Protein AF-A0A2M6V9J9-F1 (afdb_monomer)

Radius of gyration: 25.71 Å; Cα contacts (8 Å, |Δi|>4): 329; chains: 1; bounding box: 67×46×90 Å

Sequence (221 aa):
MDVNFDGIQDKMAWAGNDDGVLVWDKDHNHQITDASEFGFQTLKVDAQTDLEGLQALDTNGNGLLDAGDDKFAEFAVWQDANGNGKTDANEFKTLSELNIASINLKSDGQMRDAGTLLASSGSGESDAVVMGNAAFTRTDGSTGLVADAMLAYEPGRVAAAEADAQVAEVVRQALLFNQMCNTAPVSDAAALAFVPIETDVTVQDLLATASEASHQTLQAA

Mean predicted aligned error: 14.7 Å

pLDDT: mean 71.36, std 24.3, range [24.53, 98.25]

Secondary structure (DSSP, 8-state):
--SSSSSSPPEE----TTS-EEEE-SSSSS---SGGGT--GGGSTT--SHHHHHTTS-SS-SSEEETTSTTGGGEEEE--SSSSSS--TTTEEETTTTTEEEEE-------EE-----TT--S---SEEEEEEEEEEETTS-EEEEEEEEE-EE------SS--HHHHHHHHHHHHHHHHTT-------PPPPP--------TTSSS-SSS----------

Nearest PDB structures (foldseek):
  6sjw-assembly1_A  TM=7.292E-01  e=2.132E-10  Neisseria meningitidis NM95
  8i9p-assembly1_LT  TM=1.761E-01  e=3.041E+00  Thermochaetoides thermophila DSM 1495
  6ip6-assembly1_2S  TM=2.271E-01  e=3.438E+00  Homo sapiens
  6rm3-assembly1_LA0  TM=1.928E-01  e=3.041E+00  Vairimorpha necatrix

Foldseek 3Di:
DQAPPPPFDWAKQDDDLVDWQKFFQPVPPLKDDYPCRRQQQVCDPPRLFNLSSCCNQPPVNPQKLFPVTPRLQRMWIFRPNVPPPIGDPVRTGRCVNVQWGIWGSDWPQDKDQPADRPPPLPPRDGQKIFRGKTWIAGPVRDIDIDTGMDGHMDDGDDPDPDDDCVVNVVVVVVVVVSVVVPDDDDDDDDDDDDDDDDDDDDPPPPPPDDDDDDDDDDDDD

Solvent-accessible surface area (backbone atoms only — not comparable to full-atom values): 13928 Å² total; per-residue (Å²): 81,48,74,85,75,80,85,45,58,26,51,62,47,73,78,56,56,92,43,65,44,65,30,43,48,87,83,73,74,82,58,72,79,54,54,73,31,60,50,32,25,84,66,22,90,90,38,90,39,42,46,52,4,49,55,64,55,30,72,76,68,81,56,40,51,25,85,82,20,93,58,44,88,42,30,28,32,42,27,50,68,84,70,79,84,58,60,48,98,85,24,58,42,43,35,69,82,70,39,48,48,34,35,45,47,59,62,72,66,52,70,41,85,66,40,67,72,55,95,74,72,86,71,89,61,64,27,26,35,29,56,14,40,30,42,31,34,30,75,88,69,52,71,48,82,37,75,36,66,52,60,41,69,50,79,46,73,79,94,64,82,90,82,60,75,63,60,59,49,51,51,50,49,53,54,49,50,61,54,55,78,71,59,81,86,83,85,89,78,83,85,82,81,86,82,88,79,88,80,92,79,73,97,77,76,89,80,81,87,82,87,90,84,82,86,83,89,84,83,92,133

Structure (mmCIF, N/CA/C/O backbone):
data_AF-A0A2M6V9J9-F1
#
_entry.id   AF-A0A2M6V9J9-F1
#
loop_
_atom_site.group_PDB
_atom_site.id
_atom_site.type_symbol
_atom_site.label_atom_id
_atom_site.label_alt_id
_atom_site.label_comp_id
_atom_site.label_asym_id
_atom_site.label_entity_id
_a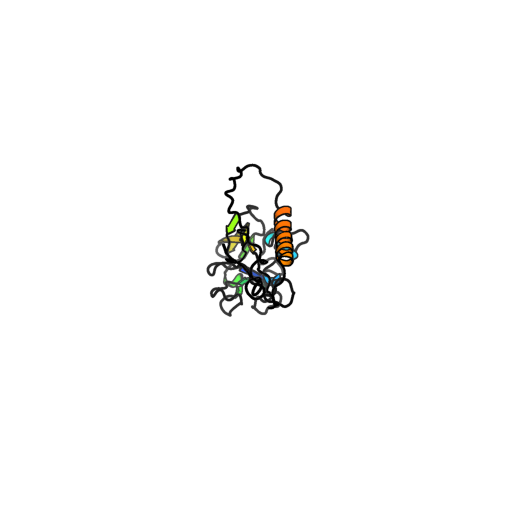tom_site.label_seq_id
_atom_site.pdbx_PDB_ins_code
_atom_site.Cartn_x
_atom_site.Cartn_y
_atom_site.Cartn_z
_atom_site.occupancy
_atom_site.B_iso_or_equiv
_atom_site.auth_seq_id
_atom_site.auth_comp_id
_atom_site.auth_asym_id
_atom_site.auth_atom_id
_atom_site.pdbx_PDB_model_num
ATOM 1 N N . MET A 1 1 ? 12.166 -6.062 -10.821 1.00 73.00 1 MET A N 1
ATOM 2 C CA . MET A 1 1 ? 11.203 -7.189 -10.747 1.00 73.00 1 MET A CA 1
ATOM 3 C C . MET A 1 1 ? 10.669 -7.424 -12.150 1.00 73.00 1 MET A C 1
ATOM 5 O O . MET A 1 1 ? 10.722 -6.481 -12.918 1.00 73.00 1 MET A O 1
ATOM 9 N N . ASP A 1 2 ? 10.239 -8.629 -12.514 1.00 73.19 2 ASP A N 1
ATOM 10 C CA . ASP A 1 2 ? 9.545 -8.849 -13.796 1.00 73.19 2 ASP A CA 1
ATOM 11 C C . ASP A 1 2 ? 8.076 -8.426 -13.626 1.00 73.19 2 ASP A C 1
ATOM 13 O O . ASP A 1 2 ? 7.335 -9.074 -12.888 1.00 73.19 2 ASP A O 1
ATOM 17 N N . VAL A 1 3 ? 7.696 -7.279 -14.191 1.00 71.81 3 VAL A N 1
ATOM 18 C CA . VAL A 1 3 ? 6.369 -6.661 -14.017 1.00 71.81 3 VAL A CA 1
ATOM 19 C C . VAL A 1 3 ? 5.414 -7.095 -15.129 1.00 71.81 3 VAL A C 1
ATOM 21 O O . VAL A 1 3 ? 4.202 -7.165 -14.918 1.00 71.81 3 VAL A O 1
ATOM 24 N N . ASN A 1 4 ? 5.940 -7.384 -16.320 1.00 71.44 4 ASN A N 1
ATOM 25 C CA . ASN A 1 4 ? 5.153 -7.715 -17.509 1.00 71.44 4 ASN A CA 1
ATOM 26 C C . ASN A 1 4 ? 5.132 -9.226 -17.839 1.00 71.44 4 ASN A C 1
ATOM 28 O O . ASN A 1 4 ? 4.486 -9.623 -18.813 1.00 71.44 4 ASN A O 1
ATOM 32 N N . PHE A 1 5 ? 5.782 -10.052 -17.014 1.00 73.12 5 PHE A N 1
ATOM 33 C CA . PHE A 1 5 ? 5.903 -11.505 -17.136 1.00 73.12 5 PHE A CA 1
ATOM 34 C C . PHE A 1 5 ? 6.632 -11.966 -18.411 1.00 73.12 5 PHE A C 1
ATOM 36 O O . PHE A 1 5 ? 6.321 -13.031 -18.958 1.00 73.12 5 PHE A O 1
ATOM 43 N N . ASP A 1 6 ? 7.592 -11.179 -18.906 1.00 72.12 6 ASP A N 1
ATOM 44 C CA . ASP A 1 6 ? 8.400 -11.522 -20.084 1.00 72.12 6 ASP A CA 1
ATOM 45 C C . ASP A 1 6 ? 9.686 -12.310 -19.753 1.00 72.12 6 ASP A C 1
ATOM 47 O O . ASP A 1 6 ? 10.391 -12.780 -20.656 1.00 72.12 6 ASP A O 1
ATOM 51 N N . GLY A 1 7 ? 9.959 -12.530 -18.463 1.00 76.94 7 GLY A N 1
ATOM 52 C CA . GLY A 1 7 ? 11.136 -13.228 -17.957 1.00 76.94 7 GLY A CA 1
ATOM 53 C C . GLY A 1 7 ? 12.376 -12.342 -17.798 1.00 76.94 7 GLY A C 1
ATOM 54 O O . GLY A 1 7 ? 13.457 -12.868 -17.504 1.00 76.94 7 GLY A O 1
ATOM 55 N N . ILE A 1 8 ? 12.260 -11.026 -17.990 1.00 75.88 8 ILE A N 1
ATOM 56 C CA . ILE A 1 8 ? 13.320 -10.028 -17.829 1.00 75.88 8 ILE A CA 1
ATOM 57 C C . ILE A 1 8 ? 12.978 -9.130 -16.631 1.00 75.88 8 ILE A C 1
ATOM 59 O O . ILE A 1 8 ? 11.826 -8.881 -16.310 1.00 75.88 8 ILE A O 1
ATOM 63 N N . GLN A 1 9 ? 13.995 -8.660 -15.904 1.00 75.75 9 GLN A N 1
ATOM 64 C CA . GLN A 1 9 ? 13.761 -7.725 -14.802 1.00 75.75 9 GLN A CA 1
ATOM 65 C C . GLN A 1 9 ? 13.597 -6.296 -15.313 1.00 75.75 9 GLN A C 1
ATOM 67 O O . GLN A 1 9 ? 14.500 -5.754 -15.953 1.00 75.75 9 GLN A O 1
ATOM 72 N N . ASP A 1 10 ? 12.498 -5.676 -14.906 1.00 70.62 10 ASP A N 1
ATOM 73 C CA . ASP A 1 10 ? 12.171 -4.281 -15.149 1.00 70.62 10 ASP A CA 1
ATOM 74 C C . ASP A 1 10 ? 12.655 -3.380 -14.011 1.00 70.62 10 ASP A C 1
ATOM 76 O O . ASP A 1 10 ? 12.812 -3.803 -12.851 1.00 70.62 10 ASP A O 1
ATOM 80 N N . LYS A 1 11 ? 12.858 -2.106 -14.353 1.00 73.44 11 LYS A N 1
ATOM 81 C CA . LYS A 1 11 ? 13.157 -1.035 -13.404 1.00 73.44 11 LYS A CA 1
ATOM 82 C C . LYS A 1 11 ? 11.900 -0.210 -13.179 1.00 73.44 11 LYS A C 1
ATOM 84 O O . LYS A 1 11 ? 11.310 0.263 -14.135 1.00 73.44 11 LYS A O 1
ATOM 89 N N . MET A 1 12 ? 11.512 0.011 -11.933 1.00 70.81 12 MET A N 1
ATOM 90 C CA . MET A 1 12 ? 10.273 0.710 -11.593 1.00 70.81 12 MET A CA 1
ATOM 91 C C . MET A 1 12 ? 10.581 1.960 -10.768 1.00 70.81 12 MET A C 1
ATOM 93 O O . MET A 1 12 ? 11.545 1.971 -9.999 1.00 70.81 12 MET A O 1
ATOM 97 N N . ALA A 1 13 ? 9.788 3.017 -10.941 1.00 74.44 13 ALA A N 1
ATOM 98 C CA . ALA A 1 13 ? 9.744 4.112 -9.982 1.00 74.44 13 ALA A CA 1
ATOM 99 C C . ALA A 1 13 ? 9.260 3.562 -8.632 1.00 74.44 13 ALA A C 1
ATOM 101 O O . ALA A 1 13 ? 8.409 2.681 -8.594 1.00 74.44 13 ALA A O 1
ATOM 102 N N . TRP A 1 14 ? 9.808 4.045 -7.522 1.00 76.69 14 TRP A N 1
ATOM 103 C CA . TRP A 1 14 ? 9.491 3.491 -6.206 1.00 76.69 14 TRP A CA 1
ATOM 104 C C . TRP A 1 14 ? 9.275 4.583 -5.169 1.00 76.69 14 TRP A C 1
ATOM 106 O O . TRP A 1 14 ? 9.666 5.735 -5.375 1.00 76.69 14 TRP A O 1
ATOM 116 N N . ALA A 1 15 ? 8.647 4.206 -4.057 1.00 78.44 15 ALA A N 1
ATOM 117 C CA . ALA A 1 15 ? 8.543 5.066 -2.890 1.00 78.44 15 ALA A CA 1
ATOM 118 C C . ALA A 1 15 ? 9.944 5.431 -2.371 1.00 78.44 15 ALA A C 1
ATOM 120 O O . ALA A 1 15 ? 10.885 4.640 -2.468 1.00 78.44 15 ALA A O 1
ATOM 121 N N . GLY A 1 16 ? 10.084 6.642 -1.827 1.00 71.81 16 GLY A N 1
ATOM 122 C CA . GLY A 1 16 ? 11.332 7.054 -1.191 1.00 71.81 16 GLY A CA 1
ATOM 123 C C . GLY A 1 16 ? 11.620 6.229 0.065 1.00 71.81 16 GLY A C 1
ATOM 124 O O . GLY A 1 16 ? 10.713 5.667 0.667 1.00 71.81 16 GLY A O 1
ATOM 125 N N . ASN A 1 17 ? 12.878 6.204 0.507 1.00 75.88 17 ASN A N 1
ATOM 126 C CA . ASN A 1 17 ? 13.324 5.344 1.614 1.00 75.88 17 ASN A CA 1
ATOM 127 C C . ASN A 1 17 ? 12.640 5.648 2.965 1.00 75.88 17 ASN A C 1
ATOM 129 O O . ASN A 1 17 ? 12.696 4.821 3.872 1.00 75.88 17 ASN A O 1
ATOM 133 N N . ASP A 1 18 ? 12.027 6.825 3.121 1.00 74.88 18 ASP A N 1
ATOM 134 C CA . ASP A 1 18 ? 11.282 7.224 4.324 1.00 74.88 18 ASP A CA 1
ATOM 135 C C . ASP A 1 18 ? 9.790 6.838 4.267 1.00 74.88 18 ASP A C 1
ATOM 137 O O . ASP A 1 18 ? 9.112 6.859 5.298 1.00 74.88 18 ASP A O 1
ATOM 141 N N . ASP A 1 19 ? 9.296 6.455 3.088 1.00 80.88 19 ASP A N 1
ATOM 142 C CA . ASP A 1 19 ? 7.924 6.022 2.844 1.00 80.88 19 ASP A CA 1
ATOM 143 C C . ASP A 1 19 ? 7.838 4.490 2.778 1.00 80.88 19 ASP A C 1
ATOM 145 O O . ASP A 1 19 ? 8.819 3.784 2.546 1.00 80.88 19 ASP A O 1
ATOM 149 N N . GLY A 1 20 ? 6.638 3.960 3.004 1.00 88.50 20 GLY A N 1
ATOM 150 C CA . GLY A 1 20 ? 6.360 2.531 2.912 1.00 88.50 20 GLY A CA 1
ATOM 151 C C . GLY A 1 20 ? 5.288 2.242 1.871 1.00 88.50 20 GLY A C 1
ATOM 152 O O . GLY A 1 20 ? 4.323 2.996 1.746 1.00 88.50 20 GLY A O 1
ATOM 153 N N . VAL A 1 21 ? 5.440 1.131 1.157 1.00 92.38 21 VAL A N 1
ATOM 154 C CA . VAL A 1 21 ? 4.458 0.629 0.191 1.00 92.38 21 VAL A CA 1
ATOM 155 C C . VAL A 1 21 ? 3.591 -0.423 0.869 1.00 92.38 21 VAL A C 1
ATOM 157 O O . VAL A 1 21 ? 4.110 -1.319 1.535 1.00 92.38 21 VAL A O 1
ATOM 160 N N . LEU A 1 22 ? 2.269 -0.308 0.728 1.00 95.31 22 LEU A N 1
ATOM 161 C CA . LEU A 1 22 ? 1.340 -1.342 1.179 1.00 95.31 22 LEU A CA 1
ATOM 162 C C . LEU A 1 22 ? 1.502 -2.576 0.291 1.00 95.31 22 LEU A C 1
ATOM 164 O O . LEU A 1 22 ? 1.434 -2.469 -0.931 1.00 95.31 22 LEU A O 1
ATOM 168 N N . VAL A 1 23 ? 1.680 -3.736 0.911 1.00 94.62 23 VAL A N 1
ATOM 169 C CA . VAL A 1 23 ? 1.873 -5.010 0.219 1.00 94.62 23 VAL A CA 1
ATOM 170 C C . VAL A 1 23 ? 0.951 -6.081 0.795 1.00 94.62 23 VAL A C 1
ATOM 172 O O . VAL A 1 23 ? 0.600 -6.037 1.974 1.00 94.62 23 VAL A O 1
ATOM 175 N N . TRP A 1 24 ? 0.561 -7.036 -0.040 1.00 94.44 24 TRP A N 1
ATOM 176 C CA . TRP A 1 24 ? -0.202 -8.228 0.297 1.00 94.44 24 TRP A CA 1
ATOM 177 C C . TRP A 1 24 ? 0.673 -9.460 0.057 1.00 94.44 24 TRP A C 1
ATOM 179 O O . TRP A 1 24 ? 0.867 -9.874 -1.085 1.00 94.44 24 TRP A O 1
ATOM 189 N N . ASP A 1 25 ? 1.179 -10.038 1.146 1.00 93.56 25 ASP A N 1
ATOM 190 C CA . ASP A 1 25 ? 2.000 -11.252 1.139 1.00 93.56 25 ASP A CA 1
ATOM 191 C C . ASP A 1 25 ? 1.097 -12.485 0.972 1.00 93.56 25 ASP A C 1
ATOM 193 O O . ASP A 1 25 ? 0.644 -13.103 1.939 1.00 93.56 25 ASP A O 1
ATOM 197 N N . LYS A 1 26 ? 0.759 -12.801 -0.283 1.00 89.62 26 LYS A N 1
ATOM 198 C CA . LYS A 1 26 ? -0.224 -13.846 -0.629 1.00 89.62 26 LYS A CA 1
ATOM 199 C C . LYS A 1 26 ? 0.271 -15.248 -0.293 1.00 89.62 26 LYS A C 1
ATOM 201 O O . LYS A 1 26 ? -0.536 -16.149 -0.039 1.00 89.62 26 LYS A O 1
ATOM 206 N N . ASP A 1 27 ? 1.578 -15.464 -0.370 1.00 91.38 27 ASP A N 1
ATOM 207 C CA . ASP A 1 27 ? 2.201 -16.771 -0.179 1.00 91.38 27 ASP A CA 1
ATOM 208 C C . ASP A 1 27 ? 2.840 -16.941 1.213 1.00 91.38 27 ASP A C 1
ATOM 210 O O . ASP A 1 27 ? 3.277 -18.047 1.547 1.00 91.38 27 ASP A O 1
ATOM 214 N N . HIS A 1 28 ? 2.753 -15.912 2.064 1.00 92.81 28 HIS A N 1
ATOM 215 C CA . HIS A 1 28 ? 3.180 -15.888 3.465 1.00 92.81 28 HIS A CA 1
ATOM 216 C C . HIS A 1 28 ? 4.681 -16.148 3.636 1.00 92.81 28 HIS A C 1
ATOM 218 O O . HIS A 1 28 ? 5.103 -16.871 4.551 1.00 92.81 28 HIS A O 1
ATOM 224 N N . ASN A 1 29 ? 5.494 -15.612 2.728 1.00 91.75 29 ASN A N 1
ATOM 225 C CA . ASN A 1 29 ? 6.939 -15.825 2.705 1.00 91.75 29 ASN A CA 1
ATOM 226 C C . ASN A 1 29 ? 7.746 -14.600 3.201 1.00 91.75 29 ASN A C 1
ATOM 228 O O . ASN A 1 29 ? 8.980 -14.688 3.282 1.00 91.75 29 ASN A O 1
ATOM 232 N N . HIS A 1 30 ? 7.063 -13.496 3.539 1.00 92.00 30 HIS A N 1
ATOM 233 C CA . HIS A 1 30 ? 7.609 -12.188 3.926 1.00 92.00 30 HIS A CA 1
ATOM 234 C C . HIS A 1 30 ? 8.611 -11.584 2.923 1.00 92.00 30 HIS A C 1
ATOM 236 O O . HIS A 1 30 ? 9.528 -10.851 3.304 1.00 92.00 30 HIS A O 1
ATOM 242 N N . GLN A 1 31 ? 8.473 -11.909 1.642 1.00 90.25 31 GLN A N 1
ATOM 243 C CA . GLN A 1 31 ? 9.315 -11.456 0.543 1.00 90.25 31 GLN A CA 1
ATOM 244 C C . GLN A 1 31 ? 8.435 -11.010 -0.617 1.00 90.25 31 GLN A C 1
ATOM 246 O O . GLN A 1 31 ? 7.737 -11.811 -1.226 1.00 90.25 31 GLN A O 1
ATOM 251 N N . ILE A 1 32 ? 8.554 -9.740 -0.990 1.00 86.44 32 ILE A N 1
ATOM 252 C CA . ILE A 1 32 ? 7.790 -9.189 -2.103 1.00 86.44 32 ILE A CA 1
ATOM 253 C C . ILE A 1 32 ? 8.547 -9.479 -3.390 1.00 86.44 32 ILE A C 1
ATOM 255 O O . ILE A 1 32 ? 9.609 -8.910 -3.663 1.00 86.44 32 ILE A O 1
ATOM 259 N N . THR A 1 33 ? 8.027 -10.435 -4.152 1.00 82.94 33 THR A N 1
ATOM 260 C CA . THR A 1 33 ? 8.689 -10.988 -5.340 1.00 82.94 33 THR A CA 1
ATOM 261 C C . THR A 1 33 ? 7.840 -10.901 -6.601 1.00 82.94 33 THR A C 1
ATOM 263 O O . THR A 1 33 ? 8.399 -11.035 -7.692 1.00 82.94 33 THR A O 1
ATOM 266 N N . ASP A 1 34 ? 6.548 -10.597 -6.470 1.00 80.00 34 ASP A N 1
ATOM 267 C CA . ASP A 1 34 ? 5.605 -10.474 -7.579 1.00 80.00 34 ASP A CA 1
ATOM 268 C C . ASP A 1 34 ? 4.879 -9.116 -7.558 1.00 80.00 34 ASP A C 1
ATOM 270 O O . ASP A 1 34 ? 4.478 -8.610 -6.510 1.00 80.00 34 ASP A O 1
ATOM 274 N N . ALA A 1 35 ? 4.687 -8.511 -8.735 1.00 80.50 35 ALA A N 1
ATOM 275 C CA . ALA A 1 35 ? 4.075 -7.187 -8.844 1.00 80.50 35 ALA A CA 1
ATOM 276 C C . ALA A 1 35 ? 2.620 -7.157 -8.350 1.00 80.50 35 ALA A C 1
ATOM 278 O O . ALA A 1 35 ? 2.136 -6.132 -7.875 1.00 80.50 35 ALA A O 1
ATOM 279 N N . SER A 1 36 ? 1.922 -8.292 -8.399 1.00 83.62 36 SER A N 1
ATOM 280 C CA . SER A 1 36 ? 0.562 -8.424 -7.881 1.00 83.62 36 SER A CA 1
ATOM 281 C C . SER A 1 36 ? 0.478 -8.360 -6.352 1.00 83.62 36 SER A C 1
ATOM 283 O O . SER A 1 36 ? -0.631 -8.310 -5.814 1.00 83.62 36 SER A O 1
ATOM 285 N N . GLU A 1 37 ? 1.609 -8.400 -5.642 1.00 86.94 37 GLU A N 1
ATOM 286 C CA . GLU A 1 37 ? 1.674 -8.247 -4.185 1.00 86.94 37 GLU A CA 1
ATOM 287 C C . GLU A 1 37 ? 1.622 -6.778 -3.752 1.00 86.94 37 GLU A C 1
ATOM 289 O O . GLU A 1 37 ? 1.374 -6.504 -2.587 1.00 86.94 37 GLU A O 1
ATOM 294 N N . PHE A 1 38 ? 1.794 -5.819 -4.662 1.00 88.12 38 PHE A N 1
ATOM 295 C CA . PHE A 1 38 ? 1.637 -4.387 -4.365 1.00 88.12 38 PHE A CA 1
ATOM 296 C C . PHE A 1 38 ? 0.774 -3.634 -5.387 1.00 88.12 38 PHE A C 1
ATOM 298 O O . PHE A 1 38 ? 0.317 -2.534 -5.100 1.00 88.12 38 PHE A O 1
ATOM 305 N N . GLY A 1 39 ? 0.518 -4.226 -6.558 1.00 87.06 39 GLY A N 1
ATOM 306 C CA . GLY A 1 39 ? -0.466 -3.757 -7.529 1.00 87.06 39 GLY A CA 1
ATOM 307 C C . GLY A 1 39 ? -1.832 -4.393 -7.278 1.00 87.06 39 GLY A C 1
ATOM 308 O O . GLY A 1 39 ? -2.016 -5.603 -7.446 1.00 87.06 39 GLY A O 1
ATOM 309 N N . PHE A 1 40 ? -2.811 -3.575 -6.908 1.00 88.88 40 PHE A N 1
ATOM 310 C CA . PHE A 1 40 ? -4.135 -4.013 -6.465 1.00 88.88 40 PHE A CA 1
ATOM 311 C C . PHE A 1 40 ? -5.244 -3.729 -7.477 1.00 88.88 40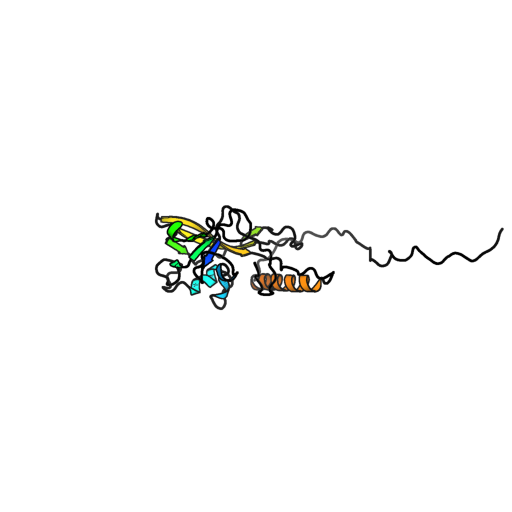 PHE A C 1
ATOM 313 O O . PHE A 1 40 ? -6.314 -4.325 -7.363 1.00 88.88 40 PHE A O 1
ATOM 320 N N . GLN A 1 41 ? -5.009 -2.887 -8.488 1.00 89.06 41 GLN A N 1
ATOM 321 C CA . GLN A 1 41 ? -6.011 -2.509 -9.493 1.00 89.06 41 GLN A CA 1
ATOM 322 C C . GLN A 1 41 ? -6.751 -3.729 -10.072 1.00 89.06 41 GLN A C 1
ATOM 324 O O . GLN A 1 41 ? -7.970 -3.728 -10.219 1.00 89.06 41 GLN A O 1
ATOM 329 N N . THR A 1 42 ? -6.030 -4.816 -10.353 1.00 86.38 42 THR A N 1
ATOM 330 C CA . THR A 1 42 ? -6.591 -6.016 -10.999 1.00 86.38 42 THR A CA 1
ATOM 331 C C . THR A 1 42 ? -7.527 -6.843 -10.109 1.00 86.38 42 THR A C 1
ATOM 333 O O . THR A 1 42 ? -8.205 -7.740 -10.611 1.00 86.38 42 THR A O 1
ATOM 336 N N . LEU A 1 43 ? -7.608 -6.550 -8.806 1.00 88.62 43 LEU A N 1
ATOM 337 C CA . LEU A 1 43 ? -8.464 -7.276 -7.861 1.00 88.62 43 LEU A CA 1
ATOM 338 C C . LEU A 1 43 ? -9.956 -7.008 -8.077 1.00 88.62 43 LEU A C 1
ATOM 340 O O . LEU A 1 43 ? -10.794 -7.837 -7.715 1.00 88.62 43 LEU A O 1
ATOM 344 N N . LYS A 1 44 ? -10.298 -5.867 -8.680 1.00 89.38 44 LYS A N 1
ATOM 345 C CA . LYS A 1 44 ? -11.675 -5.454 -8.936 1.00 89.38 44 LYS A CA 1
ATOM 346 C C . LYS A 1 44 ? -11.858 -5.151 -10.419 1.00 89.38 44 LYS A C 1
ATOM 348 O O . LYS A 1 44 ? -11.136 -4.350 -11.002 1.00 89.38 44 LYS A O 1
ATOM 353 N N . VAL A 1 45 ? -12.878 -5.757 -11.023 1.00 89.31 45 VAL A N 1
ATOM 354 C CA . VAL A 1 45 ? -13.305 -5.401 -12.384 1.00 89.31 45 VAL A CA 1
ATOM 355 C C . VAL A 1 45 ? -13.644 -3.909 -12.445 1.00 89.31 45 VAL A C 1
ATOM 357 O O . VAL A 1 45 ? -14.311 -3.388 -11.552 1.00 89.31 45 VAL A O 1
ATOM 360 N N . ASP A 1 46 ? -13.178 -3.256 -13.508 1.00 87.00 46 ASP A N 1
ATOM 361 C CA . ASP A 1 46 ? -13.346 -1.828 -13.798 1.00 87.00 46 ASP A CA 1
ATOM 362 C C . ASP A 1 46 ? -12.627 -0.855 -12.843 1.00 87.00 46 ASP A C 1
ATOM 364 O O . ASP A 1 46 ? -12.791 0.357 -12.997 1.00 87.00 46 ASP A O 1
ATOM 368 N N . ALA A 1 47 ? -11.797 -1.331 -11.905 1.00 86.31 47 ALA A N 1
ATOM 369 C CA . ALA A 1 47 ? -10.967 -0.437 -11.098 1.00 86.31 47 ALA A CA 1
ATOM 370 C C . ALA A 1 47 ? -9.947 0.314 -11.964 1.00 86.31 47 ALA A C 1
ATOM 372 O O . ALA A 1 47 ? -9.246 -0.260 -12.802 1.00 86.31 47 ALA A O 1
ATOM 373 N N . GLN A 1 48 ? -9.865 1.621 -11.744 1.00 87.50 48 GLN A N 1
ATOM 374 C CA . GLN A 1 48 ? -8.921 2.517 -12.404 1.00 87.50 48 GLN A CA 1
ATOM 375 C C . GLN A 1 48 ? -7.661 2.734 -11.563 1.00 87.50 48 GLN A C 1
ATOM 377 O O . GLN A 1 48 ? -6.643 3.167 -12.099 1.00 87.50 48 GLN A O 1
ATOM 382 N N . THR A 1 49 ? -7.720 2.433 -10.263 1.00 87.75 49 THR A N 1
ATOM 383 C CA . THR A 1 49 ? -6.615 2.635 -9.321 1.00 87.75 49 THR A CA 1
ATOM 384 C C . THR A 1 49 ? -6.460 1.474 -8.337 1.00 87.75 49 THR A C 1
ATOM 386 O O . THR A 1 49 ? -7.341 0.614 -8.219 1.00 87.75 49 THR A O 1
ATOM 389 N N . ASP A 1 50 ? -5.345 1.447 -7.605 1.00 90.69 50 ASP A N 1
ATOM 390 C CA . ASP A 1 50 ? -5.071 0.396 -6.624 1.00 90.69 50 ASP A CA 1
ATOM 391 C C . ASP A 1 50 ? -6.013 0.480 -5.419 1.00 90.69 50 ASP A C 1
ATOM 393 O O . ASP A 1 50 ? -6.493 -0.547 -4.933 1.00 90.69 50 ASP A O 1
ATOM 397 N N . LEU A 1 51 ? -6.362 1.694 -4.977 1.00 91.06 51 LEU A N 1
ATOM 398 C CA . LEU A 1 51 ? -7.297 1.873 -3.866 1.00 91.06 51 LEU A CA 1
ATOM 399 C C . LEU A 1 51 ? -8.713 1.391 -4.220 1.00 91.06 51 LEU A C 1
ATOM 401 O O . LEU A 1 51 ? -9.394 0.809 -3.376 1.00 91.06 51 LEU A O 1
ATOM 405 N N . GLU A 1 52 ? -9.152 1.584 -5.468 1.00 91.06 52 GLU A N 1
ATOM 406 C CA . GLU A 1 52 ? -10.404 1.003 -5.968 1.00 91.06 52 GLU A CA 1
ATOM 407 C C . GLU A 1 52 ? -10.331 -0.526 -6.038 1.00 91.06 52 GLU A C 1
ATOM 409 O O . GLU A 1 52 ? -11.294 -1.205 -5.678 1.00 91.06 52 GLU A O 1
ATOM 414 N N . GLY A 1 53 ? -9.185 -1.072 -6.450 1.00 92.38 53 GLY A N 1
ATOM 415 C CA . GLY A 1 53 ? -8.911 -2.507 -6.447 1.00 92.38 53 GLY A CA 1
ATOM 416 C C . GLY A 1 53 ? -9.060 -3.141 -5.062 1.00 92.38 53 GLY A C 1
ATOM 417 O O . GLY A 1 53 ? -9.750 -4.152 -4.908 1.00 92.38 53 GLY A O 1
ATOM 418 N N . LEU A 1 54 ? -8.503 -2.497 -4.032 1.00 94.94 54 LEU A N 1
ATOM 419 C CA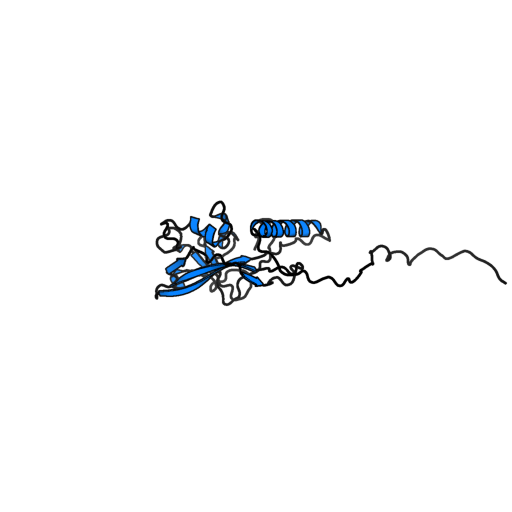 . LEU A 1 54 ? -8.580 -2.951 -2.638 1.00 94.94 54 LEU A CA 1
ATOM 420 C C . LEU A 1 54 ? -10.010 -3.037 -2.090 1.00 94.94 54 LEU A C 1
ATOM 422 O O . LEU A 1 54 ? -10.259 -3.830 -1.185 1.00 94.94 54 LEU A O 1
ATOM 426 N N . GLN A 1 55 ? -10.980 -2.315 -2.661 1.00 95.62 55 GLN A N 1
ATOM 427 C CA . GLN A 1 55 ? -12.394 -2.447 -2.272 1.00 95.62 55 GLN A CA 1
ATOM 428 C C . GLN A 1 55 ? -12.966 -3.844 -2.548 1.00 95.62 55 GLN A C 1
ATOM 430 O O . GLN A 1 55 ? -14.020 -4.182 -2.020 1.00 95.62 55 GLN A O 1
ATOM 435 N N . ALA A 1 56 ? -12.313 -4.669 -3.374 1.00 95.50 56 ALA A N 1
ATOM 436 C CA . ALA A 1 56 ? -12.684 -6.077 -3.519 1.00 95.50 56 ALA A CA 1
ATOM 437 C C . ALA A 1 56 ? -12.400 -6.911 -2.256 1.00 95.50 56 ALA A C 1
ATOM 439 O O . ALA A 1 56 ? -12.956 -8.000 -2.118 1.00 95.50 56 ALA A O 1
ATOM 440 N N . LEU A 1 57 ? -11.542 -6.415 -1.359 1.00 95.62 57 LEU A N 1
ATOM 441 C CA . LEU A 1 57 ? -11.131 -7.082 -0.123 1.00 95.62 57 LEU A CA 1
ATOM 442 C C . LEU A 1 57 ? -11.820 -6.521 1.132 1.00 95.62 57 LEU A C 1
ATOM 444 O O . LEU A 1 57 ? -11.631 -7.085 2.205 1.00 95.62 57 LEU A O 1
ATOM 448 N N . ASP A 1 58 ? -12.645 -5.478 0.994 1.00 97.31 58 ASP A N 1
ATOM 449 C CA . ASP A 1 58 ? -13.571 -5.004 2.033 1.00 97.31 58 ASP A CA 1
ATOM 450 C C . ASP A 1 58 ? -14.774 -5.958 2.105 1.00 97.31 58 ASP A C 1
ATOM 452 O O . ASP A 1 58 ? -15.792 -5.812 1.420 1.00 97.31 58 ASP A O 1
ATOM 456 N N . THR A 1 59 ? -14.617 -7.014 2.895 1.00 97.25 59 THR A N 1
ATOM 457 C CA . THR A 1 59 ? -15.580 -8.117 3.007 1.00 97.25 59 THR A CA 1
ATOM 458 C C . THR A 1 59 ? -16.821 -7.738 3.806 1.00 97.25 59 THR A C 1
ATOM 460 O O . THR A 1 59 ? -17.879 -8.353 3.637 1.00 97.25 59 THR A O 1
ATOM 463 N N . ASN A 1 60 ? -16.709 -6.729 4.672 1.00 97.25 60 ASN A N 1
ATOM 464 C CA . ASN A 1 60 ? -17.798 -6.278 5.531 1.00 97.25 60 ASN A CA 1
ATOM 465 C C . ASN A 1 60 ? -18.502 -5.006 5.006 1.00 97.25 60 ASN A C 1
ATOM 467 O O . ASN A 1 60 ? -19.584 -4.661 5.492 1.00 97.25 60 ASN A O 1
ATOM 471 N N . GLY A 1 61 ? -17.954 -4.370 3.967 1.00 96.81 61 GLY A N 1
ATOM 472 C CA . GLY A 1 61 ? -18.533 -3.246 3.237 1.00 96.81 61 GLY A CA 1
ATOM 473 C C . GLY A 1 61 ? -18.501 -1.923 4.000 1.00 96.81 61 GLY A C 1
ATOM 474 O O . GLY A 1 61 ? -19.371 -1.073 3.772 1.00 96.81 61 GLY A O 1
ATOM 475 N N . ASN A 1 62 ? -17.575 -1.750 4.946 1.00 97.56 62 ASN A N 1
ATOM 476 C CA . ASN A 1 62 ? -17.499 -0.546 5.777 1.00 97.56 62 ASN A CA 1
ATOM 477 C C . ASN A 1 62 ? -16.648 0.580 5.152 1.00 97.56 62 ASN A C 1
ATOM 479 O O . ASN A 1 62 ? -16.602 1.687 5.701 1.00 97.56 62 ASN A O 1
ATOM 483 N N . GLY A 1 63 ? -16.033 0.335 3.991 1.00 97.25 63 GLY A N 1
ATOM 484 C CA . GLY A 1 63 ? -15.162 1.268 3.281 1.00 97.25 63 GLY A CA 1
ATOM 485 C C . GLY A 1 63 ? -13.741 1.342 3.840 1.00 97.25 63 GLY A C 1
ATOM 486 O O . GLY A 1 63 ? -13.004 2.275 3.500 1.00 97.25 63 GLY A O 1
ATOM 487 N N . LEU A 1 64 ? -13.362 0.405 4.703 1.00 97.94 64 LEU A N 1
ATOM 488 C CA . LEU A 1 64 ? -12.041 0.271 5.294 1.00 97.94 64 LEU A CA 1
ATOM 489 C C . LEU A 1 64 ? -11.463 -1.094 4.920 1.00 97.94 64 LEU A C 1
ATOM 491 O O . LEU A 1 64 ? -12.192 -2.057 4.742 1.00 97.94 64 LEU A O 1
ATOM 495 N N . LEU A 1 65 ? -10.140 -1.158 4.832 1.00 98.12 65 LEU A N 1
ATOM 496 C CA . LEU A 1 65 ? -9.401 -2.403 4.977 1.00 98.12 65 LEU A CA 1
ATOM 497 C C . LEU A 1 65 ? -8.983 -2.489 6.447 1.00 98.12 65 LEU A C 1
ATOM 499 O O . LEU A 1 65 ? -8.137 -1.700 6.891 1.00 98.12 65 LEU A O 1
ATOM 503 N N . ASP A 1 66 ? -9.620 -3.371 7.215 1.00 98.25 66 ASP A N 1
ATOM 504 C CA . ASP A 1 66 ? -9.428 -3.486 8.665 1.00 98.25 66 ASP A CA 1
ATOM 505 C C . ASP A 1 66 ? -9.521 -4.928 9.189 1.00 98.25 66 ASP A C 1
ATOM 507 O O . ASP A 1 66 ? -9.735 -5.879 8.448 1.00 98.25 66 ASP A O 1
ATOM 511 N N . ALA A 1 67 ? -9.335 -5.120 10.499 1.00 97.38 67 ALA A N 1
ATOM 512 C CA . ALA A 1 67 ? -9.347 -6.448 11.124 1.00 97.38 67 ALA A CA 1
ATOM 513 C C . ALA A 1 67 ? -10.684 -7.216 11.003 1.00 97.38 67 ALA A C 1
ATOM 515 O O . ALA A 1 67 ? -10.748 -8.383 11.391 1.00 97.38 67 ALA A O 1
ATOM 516 N N . GLY A 1 68 ? -11.751 -6.573 10.525 1.00 97.31 68 GLY A N 1
ATOM 517 C CA . GLY A 1 68 ? -13.001 -7.213 10.140 1.00 97.31 68 GLY A CA 1
ATOM 518 C C . GLY A 1 68 ? -12.951 -7.893 8.771 1.00 97.31 68 GLY A C 1
ATOM 519 O O . GLY A 1 68 ? -13.920 -8.571 8.437 1.00 97.31 68 GLY A O 1
ATOM 520 N N . ASP A 1 69 ? -11.865 -7.730 8.008 1.00 98.19 69 ASP A N 1
ATOM 521 C CA . ASP A 1 69 ? -11.672 -8.332 6.692 1.00 98.19 69 ASP A CA 1
ATOM 522 C C . ASP A 1 69 ? -10.820 -9.598 6.715 1.00 98.19 69 ASP A C 1
ATOM 524 O O . ASP A 1 69 ? -9.760 -9.660 7.343 1.00 98.19 69 ASP A O 1
ATOM 528 N N . ASP A 1 70 ? -11.248 -10.597 5.937 1.00 97.00 70 ASP A N 1
ATOM 529 C CA . ASP A 1 70 ? -10.638 -11.934 5.885 1.00 97.00 70 ASP A CA 1
ATOM 530 C C . ASP A 1 70 ? -9.136 -11.924 5.558 1.00 97.00 70 ASP A C 1
ATOM 532 O O . ASP A 1 70 ? -8.415 -12.862 5.907 1.00 97.00 70 ASP A O 1
ATOM 536 N N . LYS A 1 71 ? -8.673 -10.896 4.838 1.00 96.00 71 LYS A N 1
ATOM 537 C CA . LYS A 1 71 ? -7.308 -10.798 4.307 1.00 96.00 71 LYS A CA 1
ATOM 538 C C . LYS A 1 71 ? -6.439 -9.765 5.005 1.00 96.00 71 LYS A C 1
ATOM 540 O O . LYS A 1 71 ? -5.253 -9.697 4.713 1.00 96.00 71 LYS A O 1
ATOM 545 N N . PHE A 1 72 ? -6.969 -9.011 5.967 1.00 97.00 72 PHE A N 1
ATOM 546 C CA . PHE A 1 72 ? -6.239 -7.912 6.605 1.00 97.00 72 PHE A CA 1
ATOM 547 C C . PHE A 1 72 ? -4.904 -8.329 7.232 1.00 97.00 72 PHE A C 1
ATOM 549 O O . PHE A 1 72 ? -3.918 -7.603 7.142 1.00 97.00 72 PHE A O 1
ATOM 556 N N . ALA A 1 73 ? -4.850 -9.518 7.836 1.00 95.94 73 ALA A N 1
ATOM 557 C CA . ALA A 1 73 ? -3.640 -10.033 8.476 1.00 95.94 73 ALA A CA 1
ATOM 558 C C . ALA A 1 73 ? -2.524 -10.425 7.487 1.00 95.94 73 ALA A C 1
ATOM 560 O O . ALA A 1 73 ? -1.393 -10.628 7.918 1.00 95.94 73 ALA A O 1
ATOM 561 N N . GLU A 1 74 ? -2.835 -10.531 6.192 1.00 96.19 74 GLU A N 1
ATOM 562 C CA . GLU A 1 74 ? -1.878 -10.843 5.120 1.00 96.19 74 GLU A CA 1
ATOM 563 C C . GLU A 1 74 ? -1.219 -9.566 4.557 1.00 96.19 74 GLU A C 1
ATOM 565 O O . GLU A 1 74 ? -0.296 -9.638 3.746 1.00 96.19 74 GLU A O 1
ATOM 570 N N . PHE A 1 75 ? -1.676 -8.381 4.987 1.00 97.06 75 PHE A N 1
ATOM 571 C CA . PHE A 1 75 ? -1.101 -7.107 4.572 1.00 97.06 75 PHE A CA 1
ATOM 572 C C . PHE A 1 75 ? 0.060 -6.662 5.462 1.00 97.06 75 PHE A C 1
ATOM 574 O O . PHE A 1 75 ? 0.078 -6.823 6.690 1.00 97.06 75 PHE A O 1
ATOM 581 N N . ALA A 1 76 ? 1.013 -6.000 4.822 1.00 96.00 76 ALA A N 1
ATOM 582 C CA . ALA A 1 76 ? 2.185 -5.423 5.448 1.00 96.00 76 ALA A CA 1
ATOM 583 C C . ALA A 1 76 ? 2.594 -4.127 4.746 1.00 96.00 76 ALA A C 1
ATOM 585 O O . ALA A 1 76 ? 2.010 -3.708 3.750 1.00 96.00 76 ALA A O 1
ATOM 586 N N . VAL A 1 77 ? 3.613 -3.480 5.291 1.00 95.00 77 VAL A N 1
ATOM 587 C CA . VAL A 1 77 ? 4.301 -2.354 4.678 1.00 95.00 77 VAL A CA 1
ATOM 588 C C . VAL A 1 77 ? 5.725 -2.784 4.370 1.00 95.00 77 VAL A C 1
ATOM 590 O O . VAL A 1 77 ? 6.451 -3.223 5.267 1.00 95.00 77 VAL A O 1
ATOM 593 N N . TRP A 1 78 ? 6.117 -2.624 3.108 1.00 92.06 78 TRP A N 1
ATOM 594 C CA . TRP A 1 78 ? 7.496 -2.759 2.665 1.00 92.06 78 TRP A CA 1
ATOM 595 C C . TRP A 1 78 ? 8.135 -1.375 2.526 1.00 92.06 78 TRP A C 1
ATOM 597 O O . TRP A 1 78 ? 7.685 -0.537 1.747 1.00 92.06 78 TRP A O 1
ATOM 607 N N . GLN A 1 79 ? 9.184 -1.134 3.306 1.00 90.25 79 GLN A N 1
ATOM 608 C CA . GLN A 1 79 ? 10.028 0.053 3.233 1.00 90.25 79 GLN A CA 1
ATOM 609 C C . GLN A 1 79 ? 11.407 -0.357 2.711 1.00 90.25 79 GLN A C 1
ATOM 611 O O . GLN A 1 79 ? 12.221 -0.861 3.482 1.00 90.25 79 GLN A O 1
ATOM 616 N N . ASP A 1 80 ? 11.663 -0.133 1.421 1.00 84.56 80 ASP A N 1
ATOM 617 C CA . ASP A 1 80 ? 12.969 -0.375 0.791 1.00 84.56 80 ASP A CA 1
ATOM 618 C C . ASP A 1 80 ? 13.976 0.691 1.257 1.00 84.56 80 ASP A C 1
ATOM 620 O O . ASP A 1 80 ? 14.160 1.748 0.649 1.00 84.56 80 ASP A O 1
ATOM 624 N N . ALA A 1 81 ? 14.586 0.452 2.416 1.00 82.31 81 ALA A N 1
ATOM 625 C CA . ALA A 1 81 ? 15.409 1.436 3.105 1.00 82.31 81 ALA A CA 1
ATOM 626 C C . ALA A 1 81 ? 16.762 1.635 2.414 1.00 82.31 81 ALA A C 1
ATOM 628 O O . ALA A 1 81 ? 17.386 2.695 2.556 1.00 82.31 81 ALA A O 1
ATOM 629 N N . ASN A 1 82 ? 17.239 0.616 1.696 1.00 81.56 82 ASN A N 1
ATOM 630 C CA . ASN A 1 82 ? 18.517 0.648 0.993 1.00 81.56 82 ASN A CA 1
ATOM 631 C C . ASN A 1 82 ? 18.378 0.890 -0.526 1.00 81.56 82 ASN A C 1
ATOM 633 O O . ASN A 1 82 ? 19.394 1.143 -1.180 1.00 81.56 82 ASN A O 1
ATOM 637 N N . GLY A 1 83 ? 17.153 0.888 -1.059 1.00 78.12 83 GLY A N 1
ATOM 638 C CA . GLY A 1 83 ? 16.836 1.177 -2.457 1.00 78.12 83 GLY A CA 1
ATOM 639 C C . GLY A 1 83 ? 17.259 0.069 -3.424 1.00 78.12 83 GLY A C 1
ATOM 640 O O . GLY A 1 83 ? 17.608 0.368 -4.570 1.00 78.12 83 GLY A O 1
ATOM 641 N N . ASN A 1 84 ? 17.340 -1.186 -2.969 1.00 79.38 84 ASN A N 1
ATOM 642 C CA . ASN A 1 84 ? 17.819 -2.307 -3.784 1.00 79.38 84 ASN A CA 1
ATOM 643 C C . ASN A 1 84 ? 16.696 -3.050 -4.534 1.00 79.38 84 ASN A C 1
ATOM 645 O O . ASN A 1 84 ? 16.998 -3.941 -5.338 1.00 79.38 84 ASN A O 1
ATOM 649 N N . GLY A 1 85 ? 15.430 -2.696 -4.286 1.00 78.31 85 GLY A N 1
ATOM 650 C CA . GLY A 1 85 ? 14.254 -3.298 -4.907 1.00 78.31 85 GLY A CA 1
ATOM 651 C C . GLY A 1 85 ? 13.988 -4.749 -4.495 1.00 78.31 85 GLY A C 1
ATOM 652 O O . GLY A 1 85 ? 13.362 -5.487 -5.259 1.00 78.31 85 GLY A O 1
ATOM 653 N N . LYS A 1 86 ? 14.493 -5.190 -3.339 1.00 84.19 86 LYS A N 1
ATOM 654 C CA . LYS A 1 86 ? 14.278 -6.518 -2.754 1.00 84.19 86 LYS A CA 1
ATOM 655 C C . LYS A 1 86 ? 13.919 -6.377 -1.287 1.00 84.19 86 LYS A C 1
ATOM 657 O O . LYS A 1 86 ? 14.550 -5.624 -0.566 1.00 84.19 86 LYS A O 1
ATOM 662 N N . THR A 1 87 ? 12.962 -7.168 -0.825 1.00 86.44 87 THR A N 1
ATOM 663 C CA . THR A 1 87 ? 12.601 -7.180 0.592 1.00 86.44 87 THR A CA 1
ATOM 664 C C . THR A 1 87 ? 13.706 -7.807 1.441 1.00 86.44 87 THR A C 1
ATOM 666 O O . THR A 1 87 ? 13.949 -9.013 1.367 1.00 86.44 87 THR A O 1
ATOM 669 N N . ASP A 1 88 ? 14.348 -6.999 2.284 1.00 88.62 88 ASP A N 1
ATOM 670 C CA . ASP A 1 88 ? 15.281 -7.470 3.309 1.00 88.62 88 ASP A CA 1
ATOM 671 C C . ASP A 1 88 ? 14.591 -7.683 4.677 1.00 88.62 88 ASP A C 1
ATOM 673 O O . ASP A 1 88 ? 13.519 -7.152 4.967 1.00 88.62 88 ASP A O 1
ATOM 677 N N . ALA A 1 89 ? 15.233 -8.438 5.579 1.00 83.19 89 ALA A N 1
ATOM 678 C CA . ALA A 1 89 ? 14.646 -8.898 6.851 1.00 83.19 89 ALA A CA 1
ATOM 679 C C . ALA A 1 89 ? 14.148 -7.795 7.819 1.00 83.19 89 ALA A C 1
ATOM 681 O O . ALA A 1 89 ? 13.475 -8.113 8.794 1.00 83.19 89 ALA A O 1
ATOM 682 N N . ASN A 1 90 ? 14.490 -6.522 7.587 1.00 87.38 90 ASN A N 1
ATOM 683 C CA . ASN A 1 90 ? 14.055 -5.379 8.406 1.00 87.38 90 ASN A CA 1
ATOM 684 C C . ASN A 1 90 ? 13.162 -4.383 7.644 1.00 87.38 90 ASN A C 1
ATOM 686 O O . ASN A 1 90 ? 12.814 -3.330 8.184 1.00 87.38 90 ASN A O 1
ATOM 690 N N . GLU A 1 91 ? 12.832 -4.694 6.395 1.00 91.38 91 GLU A N 1
ATOM 691 C CA . GLU A 1 91 ? 12.096 -3.814 5.488 1.00 91.38 91 GLU A CA 1
ATOM 692 C C . GLU A 1 91 ? 10.617 -4.179 5.398 1.00 91.38 91 GLU A C 1
ATOM 694 O O . GLU A 1 91 ? 9.805 -3.348 5.003 1.00 91.38 91 GLU A O 1
ATOM 699 N N . PHE A 1 92 ? 10.257 -5.392 5.813 1.00 94.00 92 PHE A N 1
ATOM 700 C CA . PHE A 1 92 ? 8.884 -5.867 5.902 1.00 94.00 92 PHE A CA 1
ATOM 701 C C . PHE A 1 92 ? 8.354 -5.706 7.327 1.00 94.00 92 PHE A C 1
ATOM 703 O O . PHE A 1 92 ? 8.959 -6.201 8.280 1.00 94.00 92 PHE A O 1
ATOM 710 N N . LYS A 1 93 ? 7.219 -5.022 7.480 1.00 94.06 93 LYS A N 1
ATOM 711 C CA . LYS A 1 93 ? 6.528 -4.869 8.768 1.00 94.06 93 LYS A CA 1
ATOM 712 C C . LYS A 1 93 ? 5.037 -5.064 8.575 1.00 94.06 93 LYS A C 1
ATOM 714 O O . LYS A 1 93 ? 4.421 -4.362 7.780 1.00 94.06 93 LYS A O 1
ATOM 719 N N . THR A 1 94 ? 4.438 -5.970 9.330 1.00 95.25 94 THR A N 1
ATOM 720 C CA . THR A 1 94 ? 2.985 -6.180 9.312 1.00 95.25 94 THR A CA 1
ATOM 721 C C . THR A 1 94 ? 2.236 -4.919 9.755 1.00 95.25 94 THR A C 1
ATOM 723 O O . THR A 1 94 ? 2.758 -4.091 10.513 1.00 95.25 94 THR A O 1
ATOM 726 N N . LEU A 1 95 ? 0.968 -4.780 9.347 1.00 95.94 95 LEU A N 1
ATOM 727 C CA . LEU A 1 95 ? 0.128 -3.661 9.802 1.00 95.94 95 LEU A CA 1
ATOM 728 C C . LEU A 1 95 ? 0.017 -3.615 11.334 1.00 95.94 95 LEU A C 1
ATOM 730 O O . LEU A 1 95 ? 0.059 -2.537 11.929 1.00 95.94 95 LEU A O 1
ATOM 734 N N . SER A 1 96 ? -0.031 -4.783 11.982 1.00 95.19 96 SER A N 1
ATOM 735 C CA . SER A 1 96 ? -0.065 -4.886 13.442 1.00 95.19 96 SER A CA 1
ATOM 736 C C . SER A 1 96 ? 1.217 -4.373 14.104 1.00 95.19 96 SER A C 1
ATOM 738 O O . SER A 1 96 ? 1.127 -3.689 15.122 1.00 95.19 96 SER A O 1
ATOM 740 N N . GLU A 1 97 ? 2.403 -4.670 13.564 1.00 95.38 97 GLU A N 1
ATOM 741 C CA . GLU A 1 97 ? 3.678 -4.162 14.103 1.00 95.38 97 GLU A CA 1
ATOM 742 C C . GLU A 1 97 ? 3.788 -2.638 13.985 1.00 95.38 97 GLU A C 1
ATOM 744 O O . GLU A 1 97 ? 4.370 -1.978 14.849 1.00 95.38 97 GLU A O 1
ATOM 749 N N . LEU A 1 98 ? 3.177 -2.064 12.945 1.00 95.06 98 LEU A N 1
ATOM 750 C CA . LEU A 1 98 ? 3.075 -0.618 12.742 1.00 95.06 98 LEU A CA 1
ATOM 751 C C . LEU A 1 98 ? 1.908 0.031 13.492 1.00 95.06 98 LEU A C 1
ATOM 753 O O . LEU A 1 98 ? 1.723 1.249 13.405 1.00 95.06 98 LEU A O 1
ATOM 757 N N . ASN A 1 99 ? 1.144 -0.755 14.255 1.00 97.12 99 ASN A N 1
ATOM 758 C CA . ASN A 1 99 ? -0.062 -0.325 14.953 1.00 97.12 99 ASN A CA 1
ATOM 759 C C . ASN A 1 99 ? -1.126 0.274 14.021 1.00 97.12 99 ASN A C 1
ATOM 761 O O . ASN A 1 99 ? -1.910 1.108 14.464 1.00 97.12 99 ASN A O 1
ATOM 765 N N . ILE A 1 100 ? -1.165 -0.113 12.746 1.00 97.50 100 ILE A N 1
ATOM 766 C CA . ILE A 1 100 ? -2.194 0.315 11.793 1.00 97.50 100 ILE A CA 1
ATOM 767 C C . ILE A 1 100 ? -3.451 -0.519 12.048 1.00 97.50 100 ILE A C 1
ATOM 769 O O . ILE A 1 100 ? -3.426 -1.743 11.969 1.00 97.50 100 ILE A O 1
ATOM 773 N N . ALA A 1 101 ? -4.545 0.158 12.386 1.00 97.62 101 ALA A N 1
ATOM 774 C CA . ALA A 1 101 ? -5.828 -0.464 12.693 1.00 97.62 101 ALA A CA 1
ATOM 775 C C . ALA A 1 101 ? -6.750 -0.545 11.470 1.00 97.62 101 ALA A C 1
ATOM 777 O O . ALA A 1 101 ? -7.539 -1.476 11.367 1.00 97.62 101 ALA A O 1
ATOM 778 N N . SER A 1 102 ? -6.681 0.445 10.578 1.00 97.94 102 SER A N 1
ATOM 779 C CA . SER A 1 102 ? -7.486 0.487 9.354 1.00 97.94 102 SER A CA 1
ATOM 780 C C . SER A 1 102 ? -6.863 1.391 8.298 1.00 97.94 102 SER A C 1
ATOM 782 O O . SER A 1 102 ? -6.165 2.357 8.626 1.00 97.94 102 SER A O 1
ATOM 784 N N . ILE A 1 103 ? -7.165 1.106 7.034 1.00 97.69 103 ILE A N 1
ATOM 785 C CA . ILE A 1 103 ? -6.858 1.956 5.881 1.00 97.69 103 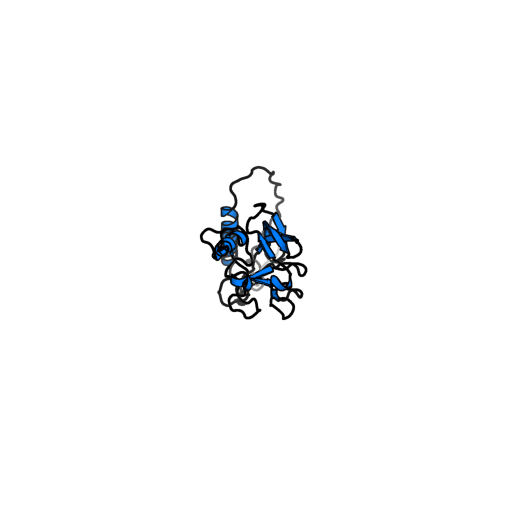ILE A CA 1
ATOM 786 C C . ILE A 1 103 ? -8.176 2.339 5.212 1.00 97.69 103 ILE A C 1
ATOM 788 O O . ILE A 1 103 ? -8.987 1.475 4.900 1.00 97.69 103 ILE A O 1
ATOM 792 N N . ASN A 1 104 ? -8.409 3.633 4.997 1.00 96.50 104 ASN A N 1
ATOM 793 C CA . ASN A 1 104 ? -9.59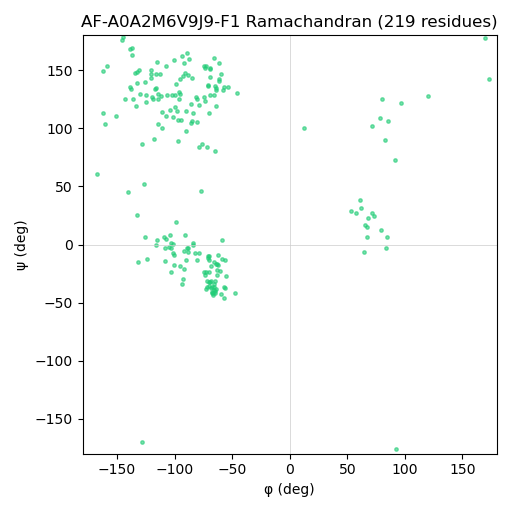9 4.109 4.301 1.00 96.50 104 ASN A CA 1
ATOM 794 C C . ASN A 1 104 ? -9.473 3.837 2.797 1.00 96.50 104 ASN A C 1
ATOM 796 O O . ASN A 1 104 ? -8.503 4.267 2.177 1.00 96.50 104 ASN A O 1
ATOM 800 N N . LEU A 1 105 ? -10.469 3.171 2.213 1.00 95.56 105 LEU A N 1
ATOM 801 C CA . LEU A 1 105 ? -10.494 2.804 0.793 1.00 95.56 105 LEU A CA 1
ATOM 802 C C . LEU A 1 105 ? -11.170 3.859 -0.093 1.00 95.56 105 LEU A C 1
ATOM 804 O O . LEU A 1 105 ? -11.415 3.638 -1.282 1.00 95.56 105 LEU A O 1
ATOM 808 N N . LYS A 1 106 ? -11.498 5.020 0.481 1.00 93.00 106 LYS A N 1
ATOM 809 C CA . LYS A 1 106 ? -12.058 6.162 -0.233 1.00 93.00 106 LYS A CA 1
ATOM 810 C C . LYS A 1 106 ? -11.003 7.242 -0.450 1.00 93.00 106 LYS A C 1
ATOM 812 O O . LYS A 1 106 ? -10.547 7.884 0.495 1.00 93.00 106 LYS A O 1
ATOM 817 N N . SER A 1 107 ? -10.706 7.476 -1.723 1.00 92.19 107 SER A N 1
ATOM 818 C CA . SER A 1 107 ? -9.824 8.544 -2.188 1.00 92.19 107 SER A CA 1
ATOM 819 C C . SER A 1 107 ? -10.489 9.926 -2.108 1.00 92.19 107 SER A C 1
ATOM 821 O O . SER A 1 107 ? -11.714 10.059 -2.214 1.00 92.19 107 SER A O 1
ATOM 823 N N . ASP A 1 108 ? -9.672 10.971 -1.976 1.00 91.25 108 ASP A N 1
ATOM 824 C CA . ASP A 1 108 ? -10.061 12.364 -2.219 1.00 91.25 108 ASP A CA 1
ATOM 825 C C . ASP A 1 108 ? -10.293 12.677 -3.714 1.00 91.25 108 ASP A C 1
ATOM 827 O O . ASP A 1 108 ? -10.845 13.730 -4.049 1.00 91.25 108 ASP A O 1
ATOM 831 N N . GLY A 1 109 ? -9.894 11.760 -4.604 1.00 86.44 109 GLY A N 1
ATOM 832 C CA . GLY A 1 109 ? -10.040 11.858 -6.056 1.00 86.44 109 GLY A CA 1
ATOM 833 C C . GLY A 1 109 ? -9.232 12.992 -6.685 1.00 86.44 109 GLY A C 1
ATOM 834 O O . GLY A 1 109 ? -9.553 13.431 -7.788 1.00 86.44 109 GLY A O 1
ATOM 835 N N . GLN A 1 110 ? -8.241 13.533 -5.971 1.00 86.94 110 GLN A N 1
ATOM 836 C CA . GLN A 1 110 ? -7.423 14.640 -6.451 1.00 86.94 110 GLN A CA 1
ATOM 837 C C . GLN A 1 110 ? -6.118 14.103 -7.038 1.00 86.94 110 GLN A C 1
ATOM 839 O O . GLN A 1 110 ? -5.207 13.711 -6.308 1.00 86.94 110 GLN A O 1
ATOM 844 N N . MET A 1 111 ? -6.005 14.145 -8.364 1.00 86.38 111 MET A N 1
ATOM 845 C CA . MET A 1 111 ? -4.768 13.767 -9.042 1.00 86.38 111 MET A CA 1
ATOM 846 C C . MET A 1 111 ? -3.677 14.815 -8.815 1.00 86.38 111 MET A C 1
ATOM 848 O O . MET A 1 111 ? -3.931 16.022 -8.886 1.00 86.38 111 MET A O 1
ATOM 852 N N . ARG A 1 112 ? -2.456 14.359 -8.537 1.00 84.12 112 ARG A N 1
ATOM 853 C CA . ARG A 1 112 ? -1.288 15.206 -8.285 1.00 84.12 112 ARG A CA 1
ATOM 854 C C . ARG A 1 112 ? -0.069 14.618 -8.977 1.00 84.12 112 ARG A C 1
ATOM 856 O O . ARG A 1 112 ? 0.192 13.423 -8.884 1.00 84.12 112 ARG A O 1
ATOM 863 N N . ASP A 1 113 ? 0.689 15.484 -9.628 1.00 81.06 113 ASP A N 1
ATOM 864 C CA . ASP A 1 113 ? 2.002 15.136 -10.150 1.00 81.06 113 ASP A CA 1
ATOM 865 C C . ASP A 1 113 ? 2.970 14.840 -8.988 1.00 81.06 113 ASP A C 1
ATOM 867 O O . ASP A 1 113 ? 3.078 15.646 -8.058 1.00 81.06 113 ASP A O 1
ATOM 871 N N . ALA A 1 114 ? 3.645 13.688 -9.033 1.00 72.56 114 ALA A N 1
ATOM 872 C CA . ALA A 1 114 ? 4.675 13.294 -8.071 1.00 72.56 114 ALA A CA 1
ATOM 873 C C . ALA A 1 114 ? 6.096 13.299 -8.673 1.00 72.56 114 ALA A C 1
ATOM 875 O O . ALA A 1 114 ? 7.058 12.960 -7.983 1.00 72.56 114 ALA A O 1
ATOM 876 N N . GLY A 1 115 ? 6.245 13.767 -9.916 1.00 67.94 115 GLY A N 1
ATOM 877 C CA . GLY A 1 115 ? 7.520 14.051 -10.564 1.00 67.94 115 GLY A CA 1
ATOM 878 C C . GLY A 1 115 ? 8.108 12.905 -11.391 1.00 67.94 115 GLY A C 1
ATOM 879 O O . GLY A 1 115 ? 7.513 11.847 -11.586 1.00 67.94 115 GLY A O 1
ATOM 880 N N . THR A 1 116 ? 9.313 13.154 -11.905 1.00 64.75 116 THR A N 1
ATOM 881 C CA . THR A 1 116 ? 10.107 12.245 -12.747 1.00 64.75 116 THR A CA 1
ATOM 882 C C . THR A 1 116 ? 11.197 11.598 -11.884 1.00 64.75 116 THR A C 1
ATOM 884 O O . THR A 1 116 ? 12.124 12.275 -11.433 1.00 64.75 116 THR A O 1
ATOM 887 N N . LEU A 1 117 ? 11.070 10.298 -11.613 1.00 61.38 117 LEU A N 1
ATOM 888 C C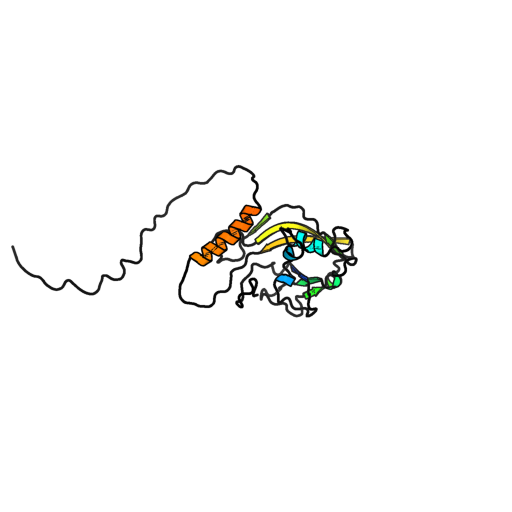A . LEU A 1 117 ? 11.974 9.507 -10.762 1.00 61.38 117 LEU A CA 1
ATOM 889 C C . LEU A 1 117 ? 12.930 8.623 -11.587 1.00 61.38 117 LEU A C 1
ATOM 891 O O . LEU A 1 117 ? 14.028 8.283 -11.139 1.00 61.38 117 LEU A O 1
ATOM 895 N N . LEU A 1 118 ? 12.557 8.288 -12.819 1.00 57.66 118 LEU A N 1
ATOM 896 C CA . LEU A 1 118 ? 13.341 7.542 -13.791 1.00 57.66 118 LEU A CA 1
ATOM 897 C C . LEU A 1 118 ? 14.019 8.541 -14.735 1.00 57.66 118 LEU A C 1
ATOM 899 O O . LEU A 1 118 ? 13.521 8.893 -15.798 1.00 57.66 118 LEU A O 1
ATOM 903 N N . ALA A 1 119 ? 15.222 8.983 -14.357 1.00 48.66 119 ALA A N 1
ATOM 904 C CA . ALA A 1 119 ? 16.022 9.985 -15.078 1.00 48.66 119 ALA A CA 1
ATOM 905 C C . ALA A 1 119 ? 16.391 9.632 -16.544 1.00 48.66 119 ALA A C 1
ATOM 907 O O . ALA A 1 119 ? 17.160 10.353 -17.179 1.00 48.66 119 ALA A O 1
ATOM 908 N N . SER A 1 120 ? 15.910 8.510 -17.083 1.00 47.31 120 SER A N 1
ATOM 909 C CA . SER A 1 120 ? 16.186 8.019 -18.436 1.00 47.31 120 SER A CA 1
ATOM 910 C C . SER A 1 120 ? 14.924 7.732 -19.256 1.00 47.31 120 SER A C 1
ATOM 912 O O . SER A 1 120 ? 15.069 7.292 -20.397 1.00 47.31 120 SER A O 1
ATOM 914 N N . SER A 1 121 ? 13.721 8.060 -18.758 1.00 47.94 121 SER A N 1
ATOM 915 C CA . SER A 1 121 ? 12.471 7.835 -19.502 1.00 47.94 121 SER A CA 1
ATOM 916 C C . SER A 1 121 ? 12.386 8.659 -20.795 1.00 47.94 121 SER A C 1
ATOM 918 O O . SER A 1 121 ? 11.615 8.328 -21.693 1.00 47.94 121 SER A O 1
ATOM 920 N N . GLY A 1 122 ? 13.222 9.699 -20.950 1.00 42.03 122 GLY A N 1
ATOM 921 C CA . GLY A 1 122 ? 13.418 10.449 -22.200 1.00 42.03 122 GLY A CA 1
ATOM 922 C C . GLY A 1 122 ? 12.186 11.221 -22.694 1.00 42.03 122 GLY A C 1
ATOM 923 O O . GLY A 1 122 ? 12.298 11.982 -23.653 1.00 42.03 122 GLY A O 1
ATOM 924 N N . SER A 1 123 ? 11.033 11.051 -22.042 1.00 50.94 123 SER A N 1
ATOM 925 C CA . SER A 1 123 ? 9.738 11.607 -22.430 1.00 50.94 123 SER A CA 1
ATOM 926 C C . SER A 1 123 ? 9.448 12.961 -21.785 1.00 50.94 123 SER A C 1
ATOM 928 O O . SER A 1 123 ? 8.639 13.718 -22.316 1.00 50.94 123 SER A O 1
ATOM 930 N N . GLY A 1 124 ? 10.113 13.297 -20.671 1.00 44.81 124 GLY A N 1
ATOM 931 C CA . GLY A 1 124 ? 9.776 14.486 -19.880 1.00 44.81 124 GLY A CA 1
ATOM 932 C C . GLY A 1 124 ? 8.406 14.388 -19.194 1.00 44.81 124 GLY A C 1
ATOM 933 O O . GLY A 1 124 ? 7.872 15.409 -18.770 1.00 44.81 124 GLY A O 1
ATOM 934 N N . GLU A 1 125 ? 7.839 13.181 -19.116 1.00 51.09 125 GLU A N 1
ATOM 935 C CA . GLU A 1 125 ? 6.596 12.874 -18.408 1.00 51.09 125 GLU A CA 1
ATOM 936 C C . GLU A 1 125 ? 6.894 12.537 -16.934 1.00 51.09 125 GLU A C 1
ATOM 938 O O . GLU A 1 125 ? 8.028 12.216 -16.559 1.00 51.09 125 GLU A O 1
ATOM 943 N N . SER A 1 126 ? 5.881 12.652 -16.077 1.00 51.59 126 SER A N 1
ATOM 944 C CA . SER A 1 126 ? 5.985 12.253 -14.674 1.00 51.59 126 SER A CA 1
ATOM 945 C C . SER A 1 126 ? 5.991 10.734 -14.564 1.00 51.59 126 SER A C 1
ATOM 947 O O . SER A 1 126 ? 5.052 10.074 -15.006 1.00 51.59 126 SER A O 1
ATOM 949 N N . ASP A 1 127 ? 7.033 10.181 -13.948 1.00 70.25 127 ASP A N 1
ATOM 950 C CA . ASP A 1 127 ? 7.166 8.736 -13.723 1.00 70.25 127 ASP A CA 1
ATOM 951 C C . ASP A 1 127 ? 6.380 8.274 -12.487 1.00 70.25 127 ASP A C 1
ATOM 953 O O . ASP A 1 127 ? 6.287 7.077 -12.217 1.00 70.25 127 ASP A O 1
ATOM 957 N N . ALA A 1 128 ? 5.831 9.218 -11.721 1.00 73.56 128 ALA A N 1
ATOM 958 C CA . ALA A 1 128 ? 4.912 8.960 -10.630 1.00 73.56 128 ALA A CA 1
ATOM 959 C C . ALA A 1 128 ? 3.758 9.970 -10.648 1.00 73.56 128 ALA A C 1
ATOM 961 O O . ALA A 1 128 ? 3.962 11.183 -10.751 1.00 73.56 128 ALA A O 1
ATOM 962 N N . VAL A 1 129 ? 2.535 9.469 -10.493 1.00 83.44 129 VAL A N 1
ATOM 963 C CA . VAL A 1 129 ? 1.327 10.285 -10.328 1.00 83.44 129 VAL A CA 1
ATOM 964 C C . VAL A 1 129 ? 0.561 9.768 -9.123 1.00 83.44 129 VAL A C 1
ATOM 966 O O . VAL A 1 129 ? 0.274 8.579 -9.028 1.00 83.44 129 VAL A O 1
ATOM 969 N N . VAL A 1 130 ? 0.193 10.659 -8.206 1.00 84.81 130 VAL A N 1
ATOM 970 C CA . VAL A 1 130 ? -0.753 10.334 -7.137 1.00 84.81 130 VAL A CA 1
ATOM 971 C C . VAL A 1 130 ? -2.157 10.497 -7.702 1.00 84.81 130 VAL A C 1
ATOM 973 O O . VAL A 1 130 ? -2.575 11.609 -8.009 1.00 84.81 130 VAL A O 1
ATOM 976 N N . MET A 1 131 ? -2.888 9.396 -7.834 1.00 85.19 131 MET A N 1
ATOM 977 C CA . MET A 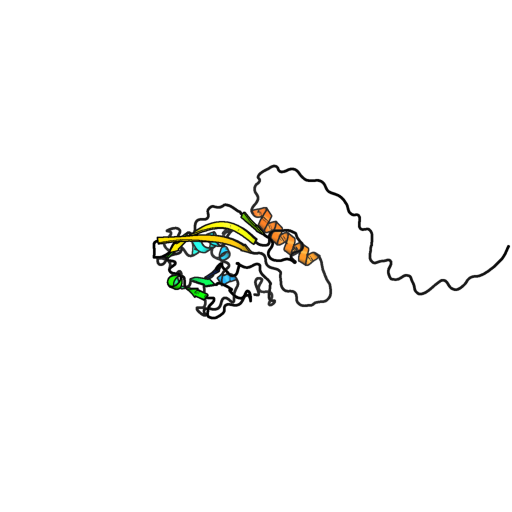1 131 ? -4.273 9.345 -8.313 1.00 85.19 131 MET A CA 1
ATOM 978 C C . MET A 1 131 ? -5.264 9.878 -7.273 1.00 85.19 131 MET A C 1
ATOM 980 O O . MET A 1 131 ? -6.347 10.359 -7.610 1.00 85.19 131 MET A O 1
ATOM 984 N N . GLY A 1 132 ? -4.864 9.844 -6.006 1.00 88.00 132 GLY A N 1
ATOM 985 C CA . GLY A 1 132 ? -5.509 10.548 -4.913 1.00 88.00 132 GLY A CA 1
ATOM 986 C C . GLY A 1 132 ? -4.963 10.110 -3.564 1.00 88.00 132 GLY A C 1
ATOM 987 O O . GLY A 1 132 ? -4.083 9.253 -3.463 1.00 88.00 132 GLY A O 1
ATOM 988 N N . ASN A 1 133 ? -5.470 10.735 -2.511 1.00 89.44 133 ASN A N 1
ATOM 989 C CA . ASN A 1 133 ? -5.062 10.438 -1.149 1.00 89.44 133 ASN A CA 1
ATOM 990 C C . ASN A 1 133 ? -6.206 9.868 -0.322 1.00 89.44 133 ASN A C 1
ATOM 992 O O . ASN A 1 133 ? -7.359 10.276 -0.443 1.00 89.44 133 ASN A O 1
ATOM 996 N N . ALA A 1 134 ? -5.839 8.975 0.586 1.00 93.75 134 ALA A N 1
ATOM 997 C CA . ALA A 1 134 ? -6.680 8.490 1.662 1.00 93.75 134 ALA A CA 1
ATOM 998 C C . ALA A 1 134 ? -5.929 8.618 2.994 1.00 93.75 134 ALA A C 1
ATOM 1000 O O . ALA A 1 134 ? -4.879 9.260 3.086 1.00 93.75 134 ALA A O 1
ATOM 1001 N N . ALA A 1 135 ? -6.475 8.026 4.049 1.00 94.06 135 ALA A N 1
ATOM 1002 C CA . ALA A 1 135 ? -5.853 8.030 5.362 1.00 94.06 135 ALA A CA 1
ATOM 1003 C C . ALA A 1 135 ? -5.898 6.642 5.986 1.00 94.06 135 ALA A C 1
ATOM 1005 O O . ALA A 1 135 ? -6.868 5.906 5.812 1.00 94.06 135 ALA A O 1
ATOM 1006 N N . PHE A 1 136 ? -4.878 6.320 6.769 1.00 96.19 136 PHE A N 1
ATOM 1007 C CA . PHE A 1 136 ? -4.912 5.183 7.676 1.00 96.19 136 PHE A CA 1
ATOM 1008 C C . PHE A 1 136 ? -5.036 5.670 9.117 1.00 96.19 136 PHE A C 1
ATOM 1010 O O . PHE A 1 136 ? -4.608 6.779 9.453 1.00 96.19 136 PHE A O 1
ATOM 1017 N N . THR A 1 137 ? -5.610 4.831 9.972 1.00 96.81 137 THR A N 1
ATOM 1018 C CA . THR A 1 137 ? -5.768 5.098 11.404 1.00 96.81 137 THR A CA 1
ATOM 1019 C C . THR A 1 137 ? -4.987 4.063 12.193 1.00 96.81 137 THR A C 1
ATOM 1021 O O . THR A 1 137 ? -5.061 2.868 11.905 1.00 96.81 137 THR A O 1
ATOM 1024 N N . ARG A 1 138 ? -4.234 4.512 13.195 1.00 97.62 138 ARG A N 1
ATOM 1025 C CA . ARG A 1 138 ? -3.509 3.649 14.125 1.00 97.62 138 ARG A CA 1
ATOM 1026 C C . ARG A 1 138 ? -4.362 3.273 15.333 1.00 97.62 138 ARG A C 1
ATOM 1028 O O . ARG A 1 138 ? -5.373 3.908 15.623 1.00 97.62 138 ARG A O 1
ATOM 1035 N N . THR A 1 139 ? -3.934 2.258 16.076 1.00 97.44 139 THR A N 1
ATOM 1036 C CA . THR A 1 139 ? -4.618 1.782 17.291 1.00 97.44 139 THR A CA 1
ATOM 1037 C C . THR A 1 139 ? -4.658 2.822 18.417 1.00 97.44 139 THR A C 1
ATOM 1039 O O . THR A 1 139 ? -5.544 2.760 19.266 1.00 97.44 139 THR A O 1
ATOM 1042 N N . ASP A 1 140 ? -3.753 3.806 18.413 1.00 96.38 140 ASP A N 1
ATOM 1043 C CA . ASP A 1 140 ? -3.761 4.952 19.335 1.00 96.38 140 ASP A CA 1
ATOM 1044 C C . ASP A 1 140 ? -4.681 6.107 18.881 1.00 96.38 140 ASP A C 1
ATOM 1046 O O . ASP A 1 140 ? -4.791 7.122 19.570 1.00 96.38 140 ASP A O 1
ATOM 1050 N N . GLY A 1 141 ? -5.350 5.953 17.733 1.00 96.50 141 GLY A N 1
ATOM 1051 C CA . GLY A 1 141 ? -6.230 6.950 17.125 1.00 96.50 141 GLY A CA 1
ATOM 1052 C C . GLY A 1 141 ? -5.512 8.008 16.283 1.00 96.50 141 GLY A C 1
ATOM 1053 O O . GLY A 1 141 ? -6.182 8.842 15.673 1.00 96.50 141 GLY A O 1
ATOM 1054 N N . SER A 1 142 ? -4.177 7.997 16.214 1.00 97.38 142 SER A N 1
ATOM 1055 C CA . SER A 1 142 ? -3.438 8.863 15.294 1.00 97.38 142 SER A CA 1
ATOM 1056 C C . SER A 1 142 ? -3.654 8.431 13.844 1.00 97.38 142 SER A C 1
ATOM 1058 O O . SER A 1 142 ? -3.872 7.256 13.547 1.00 97.38 142 SER A O 1
ATOM 1060 N N . THR A 1 143 ? -3.568 9.380 12.916 1.00 95.19 143 THR A N 1
ATOM 1061 C CA . THR A 1 143 ? -3.767 9.123 11.485 1.00 95.19 143 THR A CA 1
ATOM 1062 C C . THR A 1 143 ? -2.492 9.368 10.690 1.00 95.19 143 THR A C 1
ATOM 1064 O O . THR A 1 143 ? -1.614 10.123 11.112 1.00 95.19 143 THR A O 1
ATOM 1067 N N . GLY A 1 144 ? -2.394 8.752 9.518 1.00 91.38 144 GLY A N 1
ATOM 1068 C CA . GLY A 1 144 ? -1.380 9.060 8.512 1.00 91.38 144 GLY A CA 1
ATOM 1069 C C . GLY A 1 144 ? -1.979 9.100 7.111 1.00 91.38 144 GLY A C 1
ATOM 1070 O O . GLY A 1 144 ? -3.138 8.732 6.917 1.00 91.38 144 GLY A O 1
ATOM 1071 N N . LEU A 1 145 ? -1.198 9.589 6.150 1.00 92.94 145 LEU A N 1
ATOM 1072 C CA . LEU A 1 145 ? -1.605 9.698 4.752 1.00 92.94 145 LEU A CA 1
ATOM 1073 C C . LEU A 1 145 ? -1.347 8.376 4.024 1.00 92.94 145 LEU A C 1
ATOM 1075 O O . LEU A 1 145 ? -0.331 7.730 4.264 1.00 92.94 145 LEU A O 1
ATOM 1079 N N . VAL A 1 146 ? -2.246 8.015 3.114 1.00 92.69 146 VAL A N 1
ATOM 1080 C CA . VAL A 1 146 ? -2.016 6.994 2.086 1.00 92.69 146 VAL A CA 1
ATOM 1081 C C . VAL A 1 146 ? -2.096 7.685 0.733 1.00 92.69 146 VAL A C 1
ATOM 1083 O O . VAL A 1 146 ? -2.989 8.505 0.505 1.00 92.69 146 VAL A O 1
ATOM 1086 N N . ALA A 1 147 ? -1.152 7.393 -0.152 1.00 90.31 147 ALA A N 1
ATOM 1087 C CA . ALA A 1 147 ? -1.197 7.825 -1.539 1.00 90.31 147 ALA A CA 1
ATOM 1088 C C . ALA A 1 147 ? -1.531 6.622 -2.419 1.00 90.31 147 ALA A C 1
ATOM 1090 O O . ALA A 1 147 ? -0.895 5.579 -2.306 1.00 90.31 147 ALA A O 1
ATOM 1091 N N . ASP A 1 148 ? -2.531 6.784 -3.274 1.00 88.62 148 ASP A N 1
ATOM 1092 C CA . ASP A 1 148 ? -2.802 5.880 -4.385 1.00 88.62 148 ASP A CA 1
ATOM 1093 C C . ASP A 1 148 ? -1.937 6.351 -5.552 1.00 88.62 148 ASP A C 1
ATOM 1095 O O . ASP A 1 148 ? -2.178 7.432 -6.094 1.00 88.62 148 ASP A O 1
ATOM 1099 N N . ALA A 1 149 ? -0.854 5.634 -5.842 1.00 84.31 149 ALA A N 1
ATOM 1100 C CA . ALA A 1 149 ? 0.203 6.102 -6.727 1.00 84.31 149 ALA A CA 1
ATOM 1101 C C . ALA A 1 149 ? 0.350 5.183 -7.939 1.00 84.31 149 ALA A C 1
ATOM 1103 O O . ALA A 1 149 ? 0.611 3.995 -7.801 1.00 84.31 149 ALA A O 1
ATOM 1104 N N . MET A 1 150 ? 0.265 5.764 -9.132 1.00 82.50 150 MET A N 1
ATOM 1105 C CA . MET A 1 150 ? 0.696 5.112 -10.360 1.00 82.50 150 MET A CA 1
ATOM 1106 C C . MET A 1 150 ? 2.192 5.342 -10.546 1.00 82.50 150 MET A C 1
ATOM 1108 O O . MET A 1 150 ? 2.640 6.487 -10.627 1.00 82.50 150 MET A O 1
ATOM 1112 N N . LEU A 1 151 ? 2.945 4.247 -10.623 1.00 79.69 151 LEU A N 1
ATOM 1113 C CA . LEU A 1 151 ? 4.395 4.242 -10.784 1.00 79.69 151 LEU A CA 1
ATOM 1114 C C . LEU A 1 151 ? 4.754 3.694 -12.165 1.00 79.69 151 LEU A C 1
ATOM 1116 O O . LEU A 1 151 ? 4.310 2.616 -12.560 1.00 79.69 151 LEU A O 1
ATOM 1120 N N . ALA A 1 152 ? 5.557 4.443 -12.911 1.00 75.00 152 ALA A N 1
ATOM 1121 C CA . ALA A 1 152 ? 6.065 4.002 -14.198 1.00 75.00 152 ALA A CA 1
ATOM 1122 C C . ALA A 1 152 ? 7.142 2.923 -14.022 1.00 75.00 152 ALA A C 1
ATOM 1124 O O . ALA A 1 152 ? 7.860 2.882 -13.019 1.00 75.00 152 ALA A O 1
ATOM 1125 N N . TYR A 1 153 ? 7.298 2.079 -15.041 1.00 70.25 153 TYR A N 1
ATOM 1126 C CA . TYR A 1 153 ? 8.416 1.151 -15.146 1.00 70.25 153 TYR A CA 1
ATOM 1127 C C . TYR A 1 153 ? 9.045 1.202 -16.541 1.00 70.25 153 TYR A C 1
ATOM 1129 O O . TYR A 1 153 ? 8.384 1.460 -17.545 1.00 70.25 153 TYR A O 1
ATOM 1137 N N . GLU A 1 154 ? 10.350 0.964 -16.584 1.00 73.94 154 GLU A N 1
ATOM 1138 C CA . GLU A 1 154 ? 11.158 0.763 -17.775 1.00 73.94 154 GLU A CA 1
ATOM 1139 C C . GLU A 1 154 ? 11.326 -0.747 -17.991 1.00 73.94 154 GLU A C 1
ATOM 1141 O O . GLU A 1 154 ? 11.982 -1.404 -17.169 1.00 73.94 154 GLU A O 1
ATOM 1146 N N . PRO A 1 155 ? 10.774 -1.299 -19.090 1.00 70.56 155 PRO A N 1
ATOM 1147 C CA . PRO A 1 155 ? 10.951 -2.699 -19.420 1.00 70.56 155 PRO A CA 1
ATOM 1148 C C . PRO A 1 155 ? 12.426 -3.073 -19.560 1.00 70.56 155 PRO A C 1
ATOM 1150 O O . PRO A 1 155 ? 13.198 -2.391 -20.253 1.00 70.56 155 PRO A O 1
ATOM 1153 N N . GLY A 1 156 ? 12.813 -4.175 -18.931 1.00 66.12 156 GLY A N 1
ATOM 1154 C CA . GLY A 1 156 ? 14.129 -4.758 -19.077 1.00 66.12 156 GLY A CA 1
ATOM 1155 C C . GLY A 1 156 ? 14.379 -5.166 -20.526 1.00 66.12 156 GLY A C 1
ATOM 1156 O O . GLY A 1 156 ? 13.506 -5.673 -21.225 1.00 66.12 156 GLY A O 1
ATOM 1157 N N . ARG A 1 157 ? 15.603 -4.954 -21.016 1.00 69.94 157 ARG A N 1
ATOM 1158 C CA . ARG A 1 157 ? 15.995 -5.382 -22.364 1.00 69.94 157 ARG A CA 1
ATOM 1159 C C . ARG A 1 157 ? 17.059 -6.458 -22.267 1.00 69.94 157 ARG A C 1
ATOM 1161 O O . ARG A 1 157 ? 18.094 -6.257 -21.633 1.00 69.94 157 ARG A O 1
ATOM 1168 N N . VAL A 1 158 ? 16.856 -7.572 -22.968 1.00 49.28 158 VAL A N 1
ATOM 1169 C CA . VAL A 1 158 ? 17.984 -8.436 -23.331 1.00 49.28 158 VAL A CA 1
ATOM 1170 C C . VAL A 1 158 ? 18.874 -7.617 -24.261 1.00 49.28 158 VAL A C 1
ATOM 1172 O O . VAL A 1 158 ? 18.361 -6.958 -25.165 1.00 49.28 158 VAL A O 1
ATOM 1175 N N . ALA A 1 159 ? 20.191 -7.632 -24.053 1.00 44.28 159 ALA A N 1
ATOM 1176 C CA . ALA A 1 159 ? 21.138 -6.983 -24.955 1.00 44.28 159 ALA A CA 1
ATOM 1177 C C . ALA A 1 159 ? 21.119 -7.681 -26.329 1.00 44.28 159 ALA A C 1
ATOM 1179 O O . ALA A 1 159 ? 21.953 -8.531 -26.628 1.00 44.28 159 ALA A O 1
ATOM 1180 N N . ALA A 1 160 ? 20.136 -7.345 -27.157 1.00 40.31 160 ALA A N 1
ATOM 1181 C CA . ALA A 1 160 ? 20.124 -7.613 -28.579 1.00 40.31 160 ALA A CA 1
ATOM 1182 C C . ALA A 1 160 ? 20.532 -6.317 -29.280 1.00 40.31 160 ALA A C 1
ATOM 1184 O O . ALA A 1 160 ? 20.020 -5.242 -28.966 1.00 40.31 160 ALA A O 1
ATOM 1185 N N . ALA A 1 161 ? 21.517 -6.429 -30.170 1.00 39.81 161 ALA A N 1
ATOM 1186 C CA . ALA A 1 161 ? 22.025 -5.333 -30.979 1.00 39.81 161 ALA A CA 1
ATOM 1187 C C . ALA A 1 161 ? 20.876 -4.518 -31.601 1.00 39.81 161 ALA A C 1
ATOM 1189 O O . ALA A 1 161 ? 19.957 -5.100 -32.167 1.00 39.81 161 ALA A O 1
ATOM 1190 N N . GLU A 1 162 ? 20.960 -3.196 -31.438 1.00 46.34 162 GLU A N 1
ATOM 1191 C CA . GLU A 1 162 ? 20.239 -2.124 -32.141 1.00 46.34 162 GLU A CA 1
ATOM 1192 C C . GLU A 1 162 ? 19.029 -2.538 -33.007 1.00 46.34 162 GLU A C 1
ATOM 1194 O O . GLU A 1 162 ? 19.203 -2.947 -34.150 1.00 46.34 162 GLU A O 1
ATOM 1199 N N . ALA A 1 163 ? 17.811 -2.363 -32.477 1.00 40.66 163 ALA A N 1
ATOM 1200 C CA . ALA A 1 163 ? 16.551 -2.034 -33.175 1.00 40.66 163 ALA A CA 1
ATOM 1201 C C . ALA A 1 163 ? 15.404 -2.125 -32.138 1.00 40.66 163 ALA A C 1
ATOM 1203 O O . ALA A 1 163 ? 15.421 -2.991 -31.275 1.00 40.66 163 ALA A O 1
ATOM 1204 N N . ASP A 1 164 ? 14.363 -1.302 -32.095 1.00 45.75 164 ASP A N 1
ATOM 1205 C CA . ASP A 1 164 ? 13.882 -0.322 -33.054 1.00 45.75 164 ASP A CA 1
ATOM 1206 C C . ASP A 1 164 ? 12.935 0.638 -32.313 1.00 45.75 164 ASP A C 1
ATOM 1208 O O . ASP A 1 164 ? 12.230 0.238 -31.378 1.00 45.75 164 ASP A O 1
ATOM 1212 N N . ALA A 1 165 ? 12.871 1.896 -32.743 1.00 45.50 165 ALA A N 1
ATOM 1213 C CA . ALA A 1 165 ? 12.043 2.956 -32.151 1.00 45.50 165 ALA A CA 1
ATOM 1214 C C . ALA A 1 165 ? 10.534 2.617 -32.067 1.00 45.50 165 ALA A C 1
ATOM 1216 O O . ALA A 1 165 ? 9.783 3.268 -31.345 1.00 45.50 165 ALA A O 1
ATOM 1217 N N . GLN A 1 166 ? 10.092 1.564 -32.756 1.00 36.19 166 GLN A N 1
ATOM 1218 C CA . GLN A 1 166 ? 8.714 1.073 -32.761 1.00 36.19 166 GLN A CA 1
ATOM 1219 C C . GLN A 1 166 ? 8.285 0.442 -31.430 1.00 36.19 166 GLN A C 1
ATOM 1221 O O . GLN A 1 166 ? 7.130 0.592 -31.053 1.00 36.19 166 GLN A O 1
ATOM 1226 N N . VAL A 1 167 ? 9.185 -0.204 -30.677 1.00 48.22 167 VAL A N 1
ATOM 1227 C CA . VAL A 1 167 ? 8.824 -0.769 -29.358 1.00 48.22 167 VAL A CA 1
ATOM 1228 C C . VAL A 1 167 ? 8.646 0.349 -28.329 1.00 48.22 167 VAL A C 1
ATOM 1230 O O . VAL A 1 167 ? 7.708 0.317 -27.538 1.00 48.22 167 VAL A O 1
ATOM 1233 N N . ALA A 1 168 ? 9.492 1.382 -28.391 1.00 43.72 168 ALA A N 1
ATOM 1234 C CA . ALA A 1 168 ? 9.344 2.570 -27.554 1.00 43.72 168 ALA A CA 1
ATOM 1235 C C . ALA A 1 168 ? 8.049 3.333 -27.877 1.00 43.72 168 ALA A C 1
ATOM 1237 O O . ALA A 1 168 ? 7.369 3.779 -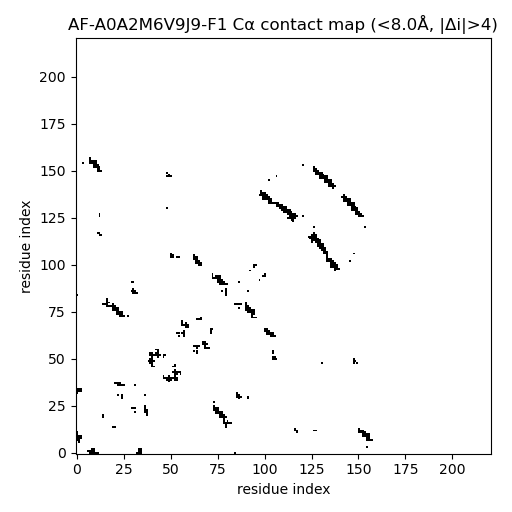26.963 1.00 43.72 168 ALA A O 1
ATOM 1238 N N . GLU A 1 169 ? 7.665 3.420 -29.154 1.00 39.84 169 GLU A N 1
ATOM 1239 C CA . GLU A 1 169 ? 6.405 4.047 -29.571 1.00 39.84 169 GLU A CA 1
ATOM 1240 C C . GLU A 1 169 ? 5.173 3.222 -29.164 1.00 39.84 169 GLU A C 1
ATOM 1242 O O . GLU A 1 169 ? 4.169 3.797 -28.763 1.00 39.84 169 GLU A O 1
ATOM 1247 N N . VAL A 1 170 ? 5.237 1.886 -29.177 1.00 38.62 170 VAL A N 1
ATOM 1248 C CA . VAL A 1 170 ? 4.137 1.036 -28.679 1.00 38.62 170 VAL A CA 1
ATOM 1249 C C . VAL A 1 170 ? 3.964 1.180 -27.164 1.00 38.62 170 VAL A C 1
ATOM 1251 O O . VAL A 1 170 ? 2.836 1.299 -26.690 1.00 38.62 170 VAL A O 1
ATOM 1254 N N . VAL A 1 171 ? 5.062 1.240 -26.404 1.00 46.44 171 VAL A N 1
ATOM 1255 C CA . VAL A 1 171 ? 5.026 1.492 -24.951 1.00 46.44 171 VAL A CA 1
ATOM 1256 C C . VAL A 1 171 ? 4.522 2.906 -24.655 1.00 46.44 171 VAL A C 1
ATOM 1258 O O . VAL A 1 171 ? 3.655 3.085 -2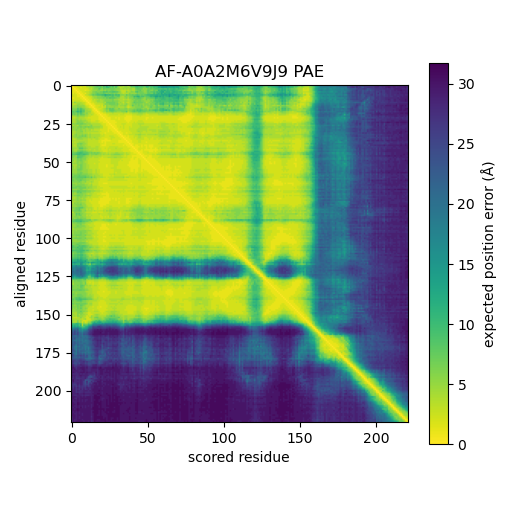3.802 1.00 46.44 171 VAL A O 1
ATOM 1261 N N . ARG A 1 172 ? 4.972 3.904 -25.423 1.00 44.72 172 ARG A N 1
ATOM 1262 C CA . ARG A 1 172 ? 4.466 5.278 -25.351 1.00 44.72 172 ARG A CA 1
ATOM 1263 C C . ARG A 1 172 ? 2.972 5.345 -25.658 1.00 44.72 172 ARG A C 1
ATOM 1265 O O . ARG A 1 172 ? 2.244 6.026 -24.951 1.00 44.72 172 ARG A O 1
ATOM 1272 N N . GLN A 1 173 ? 2.484 4.617 -26.661 1.00 35.16 173 GLN A N 1
ATOM 1273 C CA . GLN A 1 173 ? 1.055 4.579 -26.976 1.00 35.16 173 GLN A CA 1
ATOM 1274 C C . GLN A 1 173 ? 0.231 3.846 -25.919 1.00 35.16 173 GLN A C 1
ATOM 1276 O O . GLN A 1 173 ? -0.894 4.262 -25.667 1.00 35.16 173 GLN A O 1
ATOM 1281 N N . ALA A 1 174 ? 0.774 2.823 -25.257 1.00 38.00 174 ALA A N 1
ATOM 1282 C CA . ALA A 1 174 ? 0.108 2.173 -24.128 1.00 38.00 174 ALA A CA 1
ATOM 1283 C C . ALA A 1 174 ? 0.002 3.108 -22.906 1.00 38.00 174 ALA A C 1
ATOM 1285 O O . ALA A 1 174 ? -1.062 3.200 -22.292 1.00 38.00 174 ALA A O 1
ATOM 1286 N N . LEU A 1 175 ? 1.062 3.866 -22.606 1.00 42.16 175 LEU A N 1
ATOM 1287 C CA . LEU A 1 175 ? 1.075 4.877 -21.540 1.00 42.16 175 LEU A CA 1
ATOM 1288 C C . LEU A 1 175 ? 0.141 6.058 -21.860 1.00 42.16 175 LEU A C 1
ATOM 1290 O O . LEU A 1 175 ? -0.665 6.459 -21.020 1.00 42.16 175 LEU A O 1
ATOM 1294 N N . LEU A 1 176 ? 0.162 6.550 -23.104 1.00 37.72 176 LEU A N 1
ATOM 1295 C CA . LEU A 1 176 ? -0.749 7.592 -23.588 1.00 37.72 176 LEU A CA 1
ATOM 1296 C C . LEU A 1 176 ? -2.208 7.117 -23.630 1.00 37.72 176 LEU A C 1
ATOM 1298 O O . LEU A 1 176 ? -3.111 7.911 -23.378 1.00 37.72 176 LEU A O 1
ATOM 1302 N N . PHE A 1 177 ? -2.467 5.838 -23.917 1.00 32.16 177 PHE A N 1
ATOM 1303 C CA . PHE A 1 177 ? -3.816 5.268 -23.867 1.00 32.16 177 PHE A CA 1
ATOM 1304 C C . PHE A 1 177 ? -4.365 5.272 -22.434 1.00 32.16 177 PHE A C 1
ATOM 1306 O O . PHE A 1 177 ? -5.519 5.644 -22.226 1.00 32.16 177 PHE A O 1
ATOM 1313 N N . ASN A 1 178 ? -3.523 4.966 -21.442 1.00 36.00 178 ASN A N 1
ATOM 1314 C CA . ASN A 1 178 ? -3.904 5.027 -20.031 1.00 36.00 178 ASN A CA 1
ATOM 1315 C C . ASN A 1 178 ? -4.158 6.476 -19.559 1.00 36.00 178 ASN A C 1
ATOM 1317 O O . ASN A 1 178 ? -5.107 6.737 -18.823 1.00 36.00 178 ASN A O 1
ATOM 1321 N N . GLN A 1 179 ? -3.378 7.446 -20.055 1.00 36.88 179 GLN A N 1
ATOM 1322 C CA . GLN A 1 179 ? -3.589 8.875 -19.778 1.00 36.88 179 GLN A CA 1
ATOM 1323 C C . GLN A 1 179 ? -4.829 9.462 -20.490 1.00 36.88 179 GLN A C 1
ATOM 1325 O O . GLN A 1 179 ? -5.547 10.283 -19.913 1.00 36.88 179 GLN A O 1
ATOM 1330 N N . MET A 1 180 ? -5.134 9.041 -21.725 1.00 30.22 180 MET A N 1
ATOM 1331 C CA . MET A 1 180 ? -6.312 9.518 -22.470 1.00 30.22 180 MET A CA 1
ATOM 1332 C C . MET A 1 180 ? -7.637 8.981 -21.918 1.00 30.22 180 MET A C 1
ATOM 1334 O O . MET A 1 180 ? -8.637 9.695 -21.963 1.00 30.22 180 MET A O 1
ATOM 1338 N N . CYS A 1 181 ? -7.665 7.774 -21.347 1.00 32.12 181 CYS A N 1
ATOM 1339 C CA . CYS A 1 181 ? -8.868 7.251 -20.690 1.00 32.12 181 CYS A CA 1
ATOM 1340 C C . CYS A 1 181 ? -9.262 8.037 -19.423 1.00 32.12 181 CYS A C 1
ATOM 1342 O O . CYS A 1 181 ? -10.405 7.932 -18.986 1.00 32.12 181 CYS A O 1
ATOM 1344 N N . ASN A 1 182 ? -8.364 8.874 -18.885 1.00 35.38 182 ASN A N 1
ATOM 1345 C CA . ASN A 1 182 ? -8.583 9.645 -17.658 1.00 35.38 182 ASN A CA 1
ATOM 1346 C C . ASN A 1 182 ? -8.789 11.156 -17.872 1.00 35.38 182 ASN A C 1
ATOM 1348 O O . ASN A 1 182 ? -8.913 11.908 -16.906 1.00 35.38 182 ASN A O 1
ATOM 1352 N N . THR A 1 183 ? -8.853 11.630 -19.123 1.00 32.94 183 THR A N 1
ATOM 1353 C CA . THR A 1 183 ? -9.051 13.058 -19.428 1.00 32.94 183 THR A CA 1
ATOM 1354 C C . THR A 1 183 ? -10.351 13.312 -20.197 1.00 32.94 183 THR A C 1
ATOM 1356 O O . THR A 1 183 ? -10.396 13.360 -21.423 1.00 32.94 183 THR A O 1
ATOM 1359 N N . ALA A 1 184 ? -11.432 13.570 -19.456 1.00 30.27 184 ALA A N 1
ATOM 1360 C CA . ALA A 1 184 ? -12.512 14.448 -19.918 1.00 30.27 184 ALA A CA 1
ATOM 1361 C C . ALA A 1 184 ? -12.261 15.870 -19.362 1.00 30.27 184 ALA A C 1
ATOM 1363 O O . ALA A 1 184 ? -11.731 16.009 -18.261 1.00 30.27 184 ALA A O 1
ATOM 1364 N N . PRO A 1 185 ? -12.548 16.938 -20.125 1.00 43.72 185 PRO A N 1
ATOM 1365 C CA . PRO A 1 185 ? -11.600 18.034 -20.305 1.00 43.72 185 PRO A CA 1
ATOM 1366 C C . PRO A 1 185 ? -11.764 19.157 -19.277 1.00 43.72 185 PRO A C 1
ATOM 1368 O O . PRO A 1 185 ? -12.886 19.526 -18.928 1.00 43.72 185 PRO A O 1
ATOM 1371 N N . VAL A 1 186 ? -10.653 19.805 -18.913 1.00 34.88 186 VAL A N 1
ATOM 1372 C CA . VAL A 1 186 ? -10.695 21.192 -18.439 1.00 34.88 186 VAL A CA 1
ATOM 1373 C C . VAL A 1 186 ? -9.750 22.039 -19.276 1.00 34.88 186 VAL A C 1
ATOM 1375 O O . VAL A 1 186 ? -8.572 21.744 -19.454 1.00 34.88 186 VAL A O 1
ATOM 1378 N N . SER A 1 187 ? -10.364 23.058 -19.851 1.00 38.03 187 SER A N 1
ATOM 1379 C CA . SER A 1 187 ? -9.848 23.992 -20.826 1.00 38.03 187 SER A CA 1
ATOM 1380 C C . SER A 1 187 ? -8.793 24.938 -20.255 1.00 38.03 187 SER A C 1
ATOM 1382 O O . SER A 1 187 ? -8.902 25.397 -19.122 1.00 38.03 187 SER A O 1
ATOM 1384 N N . ASP A 1 188 ? -7.917 25.348 -21.169 1.00 41.47 188 ASP A N 1
ATOM 1385 C CA . ASP A 1 188 ? -7.275 26.661 -21.248 1.00 41.47 188 ASP A CA 1
ATOM 1386 C C . ASP A 1 188 ? -6.037 26.904 -20.365 1.00 41.47 188 ASP A C 1
ATOM 1388 O O . ASP A 1 188 ? -6.097 27.446 -19.263 1.00 41.47 188 ASP A O 1
ATOM 1392 N N . ALA A 1 189 ? -4.867 26.598 -20.932 1.00 29.16 189 ALA A N 1
ATOM 1393 C CA . ALA A 1 189 ? -3.638 27.328 -20.647 1.00 29.16 189 ALA A CA 1
ATOM 1394 C C . ALA A 1 189 ? -2.817 27.443 -21.940 1.00 29.16 189 ALA A C 1
ATOM 1396 O O . ALA A 1 189 ? -2.559 26.458 -22.629 1.00 29.16 189 ALA A O 1
ATOM 1397 N N . ALA A 1 190 ? -2.479 28.681 -22.294 1.00 28.16 190 ALA A N 1
ATOM 1398 C CA . ALA A 1 190 ? -1.914 29.077 -23.576 1.00 28.16 190 ALA A CA 1
ATOM 1399 C C . ALA A 1 190 ? -0.659 28.282 -23.985 1.00 28.16 190 ALA A C 1
ATOM 1401 O O . ALA A 1 190 ? 0.281 28.122 -23.206 1.00 28.16 190 ALA A O 1
ATOM 1402 N N . ALA A 1 191 ? -0.620 27.872 -25.256 1.00 29.02 191 ALA A N 1
ATOM 1403 C CA . ALA A 1 191 ? 0.551 27.276 -25.884 1.00 29.02 191 ALA A CA 1
ATOM 1404 C C . ALA A 1 191 ? 1.705 28.292 -25.944 1.00 29.02 191 ALA A C 1
ATOM 1406 O O . ALA A 1 191 ? 1.590 29.335 -26.593 1.00 29.02 191 ALA A O 1
ATOM 1407 N N . LEU A 1 192 ? 2.832 27.985 -25.299 1.00 28.14 192 LEU A N 1
ATOM 1408 C CA . LEU A 1 192 ? 4.078 28.704 -25.546 1.00 28.14 192 LEU A CA 1
ATOM 1409 C C . LEU A 1 192 ? 4.725 28.153 -26.819 1.00 28.14 192 LEU A C 1
ATOM 1411 O O . LEU A 1 192 ? 4.908 26.948 -26.982 1.00 28.14 192 LEU A O 1
ATOM 1415 N N . ALA A 1 193 ? 5.003 29.066 -27.748 1.00 24.53 193 ALA A N 1
ATOM 1416 C CA . ALA A 1 193 ? 5.486 28.762 -29.083 1.00 24.53 193 ALA A CA 1
ATOM 1417 C C . ALA A 1 193 ? 6.958 28.315 -29.108 1.00 24.53 193 ALA A C 1
ATOM 1419 O O . ALA A 1 193 ? 7.784 28.715 -28.290 1.00 24.53 193 ALA A O 1
ATOM 1420 N N . PHE A 1 194 ? 7.242 27.503 -30.120 1.00 27.42 194 PHE A N 1
ATOM 1421 C CA . PHE A 1 194 ? 8.498 26.834 -30.439 1.00 27.42 194 PHE A CA 1
ATOM 1422 C C . PHE A 1 194 ? 9.617 27.788 -30.895 1.00 27.42 194 PHE A C 1
ATOM 1424 O O . PHE A 1 194 ? 9.374 28.727 -31.655 1.00 27.42 194 PHE A O 1
ATOM 1431 N N . VAL A 1 195 ? 10.860 27.478 -30.510 1.00 26.31 195 VAL A N 1
ATOM 1432 C CA . VAL A 1 195 ? 12.083 27.942 -31.186 1.00 26.31 195 VAL A CA 1
ATOM 1433 C C . VAL A 1 195 ? 12.718 26.714 -31.857 1.00 26.31 195 VAL A C 1
ATOM 1435 O O . VAL A 1 195 ? 13.136 25.811 -31.131 1.00 26.31 195 VAL A O 1
ATOM 1438 N N . PRO A 1 196 ? 12.796 26.635 -33.201 1.00 26.44 196 PRO A N 1
ATOM 1439 C CA . PRO A 1 196 ? 13.434 25.510 -33.876 1.00 26.44 196 PRO A CA 1
ATOM 1440 C C . PRO A 1 196 ? 14.947 25.527 -33.697 1.00 26.44 196 PRO A C 1
ATOM 1442 O O . PRO A 1 196 ? 15.586 26.557 -33.909 1.00 26.44 196 PRO A O 1
ATOM 1445 N N . ILE A 1 197 ? 15.524 24.358 -33.432 1.00 25.69 197 ILE A N 1
ATOM 1446 C CA . ILE A 1 197 ? 16.886 24.046 -33.864 1.00 25.69 197 ILE A CA 1
ATOM 1447 C C . ILE A 1 197 ? 16.732 23.033 -34.999 1.00 25.69 197 ILE A C 1
ATOM 1449 O O . ILE A 1 197 ? 16.284 21.910 -34.772 1.00 25.69 197 ILE A O 1
ATOM 1453 N N . GLU A 1 198 ? 17.039 23.452 -36.228 1.00 34.47 198 GLU A N 1
ATOM 1454 C CA . GLU A 1 198 ? 17.132 22.540 -37.369 1.00 34.47 198 GLU A CA 1
ATOM 1455 C C . GLU A 1 198 ? 18.285 21.557 -37.154 1.00 34.47 198 GLU A C 1
ATOM 1457 O O . GLU A 1 198 ? 19.383 21.943 -36.747 1.00 34.47 198 GLU A O 1
ATOM 1462 N N . THR A 1 199 ? 18.040 20.283 -37.449 1.00 32.66 199 THR A N 1
ATOM 1463 C CA . THR A 1 199 ? 19.081 19.256 -37.516 1.00 32.66 199 THR A CA 1
ATOM 1464 C C . THR A 1 199 ? 18.973 18.530 -38.849 1.00 32.66 199 THR A C 1
ATOM 1466 O O . THR A 1 199 ? 18.321 17.501 -38.966 1.00 32.66 199 THR A O 1
ATOM 1469 N N . ASP A 1 200 ? 19.630 19.079 -39.868 1.00 41.34 200 ASP A N 1
ATOM 1470 C CA . ASP A 1 200 ? 19.978 18.323 -41.068 1.00 41.34 200 ASP A CA 1
ATOM 1471 C C . ASP A 1 200 ? 21.358 17.702 -40.850 1.00 41.34 200 ASP A C 1
ATOM 1473 O O . ASP A 1 200 ? 22.367 18.376 -41.028 1.00 41.34 200 ASP A O 1
ATOM 1477 N N . VAL A 1 201 ? 21.410 16.425 -40.455 1.00 35.00 201 VAL A N 1
ATOM 1478 C CA . VAL A 1 201 ? 22.516 15.521 -40.819 1.00 35.00 201 VAL A CA 1
ATOM 1479 C C . VAL A 1 201 ? 21.977 14.087 -40.874 1.00 35.00 201 VAL A C 1
ATOM 1481 O O . VAL A 1 201 ? 21.664 13.490 -39.846 1.00 35.00 201 VAL A O 1
ATOM 1484 N N . THR A 1 202 ? 21.892 13.509 -42.073 1.00 37.03 202 THR A N 1
ATOM 1485 C CA . THR A 1 202 ? 21.635 12.074 -42.269 1.00 37.03 202 THR A CA 1
ATOM 1486 C C . THR A 1 202 ? 22.957 11.312 -42.388 1.00 37.03 202 THR A C 1
ATOM 1488 O O . THR A 1 202 ? 23.942 11.804 -42.938 1.00 37.03 202 THR A O 1
ATOM 1491 N N . VAL A 1 203 ? 22.991 10.083 -41.864 1.00 37.97 203 VAL A N 1
ATOM 1492 C CA . VAL A 1 203 ? 24.170 9.191 -41.798 1.00 37.97 203 VAL A CA 1
ATOM 1493 C C . VAL A 1 203 ? 24.458 8.534 -43.164 1.00 37.97 203 VAL A C 1
ATOM 1495 O O . VAL A 1 203 ? 24.668 7.330 -43.269 1.00 37.97 203 VAL A O 1
ATOM 1498 N N . GLN A 1 204 ? 24.441 9.322 -44.241 1.00 41.69 204 GLN A N 1
ATOM 1499 C CA . GLN A 1 204 ? 24.775 8.875 -45.600 1.00 41.69 204 GLN A CA 1
ATOM 1500 C C . GLN A 1 204 ? 26.015 9.556 -46.196 1.00 41.69 204 GLN A C 1
ATOM 1502 O O . GLN A 1 204 ? 26.459 9.143 -47.261 1.00 41.69 204 GLN A O 1
ATOM 1507 N N . ASP A 1 205 ? 26.665 10.469 -45.465 1.00 41.81 205 ASP A N 1
ATOM 1508 C CA . ASP A 1 205 ? 27.894 11.145 -45.920 1.00 41.81 205 ASP A CA 1
ATOM 1509 C C . ASP A 1 205 ? 29.204 10.640 -45.280 1.00 41.81 205 ASP A C 1
ATOM 1511 O O . ASP A 1 205 ? 30.274 11.195 -45.527 1.00 41.81 205 ASP A O 1
ATOM 1515 N N . LEU A 1 206 ? 29.182 9.548 -44.502 1.00 41.00 206 LEU A N 1
ATOM 1516 C CA . LEU A 1 206 ? 30.398 9.007 -43.864 1.00 41.00 206 LEU A CA 1
ATOM 1517 C C . LEU A 1 206 ? 31.052 7.812 -44.593 1.00 41.00 206 LEU A C 1
ATOM 1519 O O . LEU A 1 206 ? 31.844 7.092 -43.989 1.00 41.00 206 LEU A O 1
ATOM 1523 N N . LEU A 1 207 ? 30.765 7.595 -45.885 1.00 42.06 207 LEU A N 1
ATOM 1524 C CA . LEU A 1 207 ? 31.388 6.523 -46.690 1.00 42.06 207 LEU A CA 1
ATOM 1525 C C . LEU A 1 207 ? 31.904 6.950 -48.081 1.00 42.06 207 LEU A C 1
ATOM 1527 O O . LEU A 1 207 ? 32.073 6.109 -48.959 1.00 42.06 207 LEU A O 1
ATOM 1531 N N . ALA A 1 208 ? 32.246 8.225 -48.282 1.00 43.34 208 ALA A N 1
ATOM 1532 C CA . ALA A 1 208 ? 32.851 8.696 -49.536 1.00 43.34 208 ALA A CA 1
ATOM 1533 C C . ALA A 1 208 ? 34.165 9.471 -49.330 1.00 43.34 208 ALA A C 1
ATOM 1535 O O . ALA A 1 208 ? 34.332 10.572 -49.842 1.00 43.34 208 ALA A O 1
ATOM 1536 N N . THR A 1 209 ? 35.133 8.907 -48.599 1.00 46.84 209 THR A N 1
ATOM 1537 C CA . THR A 1 209 ? 36.521 9.421 -48.591 1.00 46.84 209 THR A CA 1
ATOM 1538 C C . THR A 1 209 ? 37.573 8.309 -48.578 1.00 46.84 209 THR A C 1
ATOM 1540 O O . THR A 1 209 ? 38.563 8.374 -47.860 1.00 46.84 209 THR A O 1
ATOM 1543 N N . ALA A 1 210 ? 37.408 7.285 -49.418 1.00 42.97 210 ALA A N 1
ATOM 1544 C CA . ALA A 1 210 ? 38.536 6.473 -49.876 1.00 42.97 210 ALA A CA 1
ATOM 1545 C C . ALA A 1 210 ? 38.163 5.716 -51.157 1.00 42.97 210 ALA A C 1
ATOM 1547 O O . ALA A 1 210 ? 37.485 4.698 -51.088 1.00 42.97 210 ALA A O 1
ATOM 1548 N N . SER A 1 211 ? 38.670 6.213 -52.290 1.00 39.25 211 SER A N 1
ATOM 1549 C CA . SER A 1 211 ? 38.743 5.595 -53.629 1.00 39.25 211 SER A CA 1
ATOM 1550 C C . SER A 1 211 ? 38.000 6.401 -54.700 1.00 39.25 211 SER A C 1
ATOM 1552 O O . SER A 1 211 ? 36.825 6.695 -54.555 1.00 39.25 211 SER A O 1
ATOM 1554 N N . GLU A 1 212 ? 38.723 6.685 -55.789 1.00 37.00 212 GLU A N 1
ATOM 1555 C CA . GLU A 1 212 ? 38.282 7.280 -57.067 1.00 37.00 212 GLU A CA 1
ATOM 1556 C C . GLU A 1 212 ? 38.345 8.811 -57.226 1.00 37.00 212 GLU A C 1
ATOM 1558 O O . GLU A 1 212 ? 37.337 9.493 -57.332 1.00 37.00 212 GLU A O 1
ATOM 1563 N N . ALA A 1 213 ? 39.570 9.340 -57.368 1.00 35.03 213 ALA A N 1
ATOM 1564 C CA . ALA A 1 213 ? 39.923 10.242 -58.482 1.00 35.03 213 ALA A CA 1
ATOM 1565 C C . ALA A 1 213 ? 41.451 10.447 -58.576 1.00 35.03 213 ALA A C 1
ATOM 1567 O O . ALA A 1 213 ? 41.973 11.554 -58.465 1.00 35.03 213 ALA A O 1
ATOM 1568 N N . SER A 1 214 ? 42.200 9.362 -58.787 1.00 42.84 214 SER A N 1
ATOM 1569 C CA . SER A 1 214 ? 43.473 9.452 -59.512 1.00 42.84 214 SER A CA 1
ATOM 1570 C C . SER A 1 214 ? 43.196 9.108 -60.974 1.00 42.84 214 SER A C 1
ATOM 1572 O O . SER A 1 214 ? 42.625 8.056 -61.233 1.00 42.84 214 SER A O 1
ATOM 1574 N N . HIS A 1 215 ? 43.661 9.976 -61.881 1.00 36.00 215 HIS A N 1
ATOM 1575 C CA . HIS A 1 215 ? 43.623 9.903 -63.355 1.00 36.00 215 HIS A CA 1
ATOM 1576 C C . HIS A 1 215 ? 42.312 10.439 -63.957 1.00 36.00 215 HIS A C 1
ATOM 1578 O O . HIS A 1 215 ? 41.273 9.807 -63.869 1.00 36.00 215 HIS A O 1
ATOM 1584 N N . GLN A 1 216 ? 42.291 11.619 -64.580 1.00 38.31 216 GLN A N 1
ATOM 1585 C CA . GLN A 1 216 ? 42.957 11.915 -65.852 1.00 38.31 216 GLN A CA 1
ATOM 1586 C C . GLN A 1 216 ? 43.089 13.445 -66.030 1.00 38.31 216 GLN A C 1
ATOM 1588 O O . GLN A 1 216 ? 42.103 14.162 -65.957 1.00 38.31 216 GLN A O 1
ATOM 1593 N N . THR A 1 217 ? 44.305 13.998 -66.015 1.00 33.72 217 THR A N 1
ATOM 1594 C CA . THR A 1 217 ? 45.182 14.351 -67.158 1.00 33.72 217 THR A CA 1
ATOM 1595 C C . THR A 1 217 ? 44.864 15.668 -67.889 1.00 33.72 217 THR A C 1
ATOM 1597 O O . THR A 1 217 ? 43.820 15.808 -68.508 1.00 33.72 217 THR A O 1
ATOM 1600 N N . LEU A 1 218 ? 45.923 16.494 -67.956 1.00 34.09 218 LEU A N 1
ATOM 1601 C CA . LEU A 1 218 ? 46.414 17.289 -69.099 1.00 34.09 218 LEU A CA 1
ATOM 1602 C C . LEU A 1 218 ? 46.033 18.780 -69.248 1.00 34.09 218 LEU A C 1
ATOM 1604 O O . LEU A 1 218 ? 44.893 19.134 -69.503 1.00 34.09 218 LEU A O 1
ATOM 1608 N N . GLN A 1 219 ? 47.123 19.569 -69.292 1.00 37.38 219 GLN A N 1
ATOM 1609 C CA . GLN A 1 219 ? 47.395 20.765 -70.118 1.00 37.38 219 GLN A CA 1
ATOM 1610 C C . GLN A 1 219 ? 46.757 22.095 -69.674 1.00 37.38 219 GLN A C 1
ATOM 1612 O O . GLN A 1 219 ? 45.549 22.251 -69.649 1.00 37.38 219 GLN A O 1
ATOM 1617 N N . ALA A 1 220 ? 47.545 23.045 -69.159 1.00 38.91 220 ALA A N 1
ATOM 1618 C CA . ALA A 1 220 ? 48.465 23.943 -69.881 1.00 38.91 220 ALA A CA 1
ATOM 1619 C C . ALA A 1 220 ? 47.739 25.022 -70.704 1.00 38.91 220 ALA A C 1
ATOM 1621 O O . ALA A 1 220 ? 47.298 24.745 -71.816 1.00 38.91 220 ALA A O 1
ATOM 1622 N N . ALA A 1 221 ? 47.705 26.243 -70.160 1.00 40.59 221 ALA A N 1
ATOM 1623 C CA . ALA A 1 221 ? 48.003 27.519 -70.823 1.00 40.59 221 ALA A CA 1
ATOM 1624 C C . ALA A 1 221 ? 47.998 28.638 -69.771 1.00 40.59 221 ALA A C 1
ATOM 1626 O O . ALA A 1 221 ? 47.017 28.700 -68.998 1.00 40.59 221 ALA A O 1
#